Protein AF-A0A7K8Q248-F1 (afdb_monomer_lite)

Organism: Cochlearius cochlearius (NCBI:txid110676)

Foldseek 3Di:
DQVVQLVVLVVQVVDPDDGDPLSPDDDDPSSVVVVVVVVVVVVVVVVVVCVLPPPDLVDQFFPDEAAQDPQQLCLLQQLQPLGDQHPPDDDLSSVLVVQLSVQNVVCVVVVHSVSSNVSSLVSQVVSLVRQVVDPDDGDPLSVQDDDPRSNVVRNVPGPCNNNCPQKDFDFLLQDALLNLSFLLAPKGFPDPDPPVVVLSVQLNVFQSVDDSVCSRVSSNVSSVVSLQVVLVDDVVVDPDPQCLSVDDPPSSSVSCRVPPRGGGIMRTSDHGPDPPPDD

Structure (mmCIF, N/CA/C/O backbone):
data_AF-A0A7K8Q248-F1
#
_entry.id   AF-A0A7K8Q248-F1
#
loop_
_atom_site.group_PDB
_atom_site.id
_atom_site.type_symbol
_atom_site.label_atom_id
_atom_site.label_alt_id
_atom_site.label_comp_id
_atom_site.label_asym_id
_atom_site.label_entity_id
_atom_site.label_seq_id
_atom_site.pdbx_PDB_ins_code
_atom_site.Cartn_x
_atom_site.Cartn_y
_atom_site.Cartn_z
_atom_site.occupancy
_atom_site.B_iso_or_equiv
_atom_site.auth_seq_id
_atom_site.auth_comp_id
_atom_site.auth_asym_id
_atom_site.auth_atom_id
_atom_site.pdbx_PDB_model_num
ATOM 1 N N . TRP A 1 1 ? 17.899 44.622 2.422 1.00 61.12 1 TRP A N 1
ATOM 2 C CA . TRP A 1 1 ? 16.700 43.797 2.707 1.00 61.12 1 TRP A CA 1
ATOM 3 C C . TRP A 1 1 ? 15.534 44.637 3.222 1.00 61.12 1 TRP A C 1
ATOM 5 O O . TRP A 1 1 ? 14.434 44.461 2.724 1.00 61.12 1 TRP A O 1
ATOM 15 N N . LYS A 1 2 ? 15.754 45.582 4.153 1.00 62.59 2 LYS A N 1
ATOM 16 C CA . LYS A 1 2 ? 14.702 46.499 4.637 1.00 62.59 2 LYS A CA 1
ATOM 17 C C . LYS A 1 2 ? 14.065 47.328 3.509 1.00 62.59 2 LYS A C 1
ATOM 19 O O . LYS A 1 2 ? 12.847 47.362 3.429 1.00 62.59 2 LYS A O 1
ATOM 24 N N . ASP A 1 3 ? 14.871 47.860 2.590 1.00 64.00 3 ASP A N 1
ATOM 25 C CA . ASP A 1 3 ? 14.376 48.656 1.449 1.00 64.00 3 ASP A CA 1
ATOM 26 C C . ASP A 1 3 ? 13.567 47.821 0.441 1.00 64.00 3 ASP A C 1
ATOM 28 O O . ASP A 1 3 ? 12.635 48.315 -0.183 1.00 64.00 3 ASP A O 1
ATOM 32 N N . VAL A 1 4 ? 13.873 46.522 0.338 1.00 69.44 4 VAL A N 1
ATOM 33 C CA . VAL A 1 4 ? 13.135 45.566 -0.507 1.00 69.44 4 VAL A CA 1
ATOM 34 C C . VAL A 1 4 ? 11.745 45.292 0.075 1.00 69.44 4 VAL A C 1
ATOM 36 O O . VAL A 1 4 ? 10.778 45.231 -0.672 1.00 69.44 4 VAL A O 1
ATOM 39 N N . LEU A 1 5 ? 11.614 45.175 1.403 1.00 64.81 5 LEU A N 1
ATOM 40 C CA . LEU A 1 5 ? 10.312 44.994 2.067 1.00 64.81 5 LEU A CA 1
ATOM 41 C C . LEU A 1 5 ? 9.439 46.250 2.013 1.00 64.81 5 LEU A C 1
ATOM 43 O O . LEU A 1 5 ? 8.215 46.151 1.929 1.00 64.81 5 LEU A O 1
ATOM 47 N N . ASP A 1 6 ? 10.066 47.425 2.068 1.00 64.69 6 ASP A N 1
ATOM 48 C CA . ASP A 1 6 ? 9.355 48.695 1.941 1.00 64.69 6 ASP A CA 1
ATOM 49 C C . ASP A 1 6 ? 8.879 48.919 0.485 1.00 64.69 6 ASP A C 1
ATOM 51 O O . ASP A 1 6 ? 7.758 49.393 0.282 1.00 64.69 6 ASP A O 1
ATOM 55 N N . GLY A 1 7 ? 9.655 48.477 -0.518 1.00 69.19 7 GLY A N 1
ATOM 56 C CA . GLY A 1 7 ? 9.246 48.428 -1.931 1.00 69.19 7 GLY A CA 1
ATOM 57 C C . GLY A 1 7 ? 8.155 47.391 -2.233 1.00 69.19 7 GLY A C 1
ATOM 58 O O . GLY A 1 7 ? 7.191 47.705 -2.921 1.00 69.19 7 GLY A O 1
ATOM 59 N N . PHE A 1 8 ? 8.231 46.203 -1.623 1.00 75.50 8 PHE A N 1
ATOM 60 C CA . PHE A 1 8 ? 7.315 45.079 -1.861 1.00 75.50 8 PHE A CA 1
ATOM 61 C C . PHE A 1 8 ? 5.834 45.438 -1.690 1.00 75.50 8 PHE A C 1
ATOM 63 O O . PHE A 1 8 ? 5.015 45.122 -2.546 1.00 75.50 8 PHE A O 1
ATOM 70 N N . CYS A 1 9 ? 5.468 46.139 -0.612 1.00 71.50 9 CYS A N 1
ATOM 71 C CA . CYS A 1 9 ? 4.071 46.541 -0.432 1.00 71.50 9 CYS A CA 1
ATOM 72 C C . CYS A 1 9 ? 3.625 47.565 -1.483 1.00 71.50 9 CYS A C 1
ATOM 74 O O . CYS A 1 9 ? 2.466 47.555 -1.874 1.00 71.50 9 CYS A O 1
ATOM 76 N N . THR A 1 10 ? 4.530 48.435 -1.938 1.00 70.00 10 THR A N 1
ATOM 77 C CA . THR A 1 10 ? 4.245 49.437 -2.978 1.00 70.00 10 THR A CA 1
ATOM 78 C C . THR A 1 10 ? 3.931 48.758 -4.310 1.00 70.00 10 THR A C 1
ATOM 80 O O . THR A 1 10 ? 2.973 49.143 -4.978 1.00 70.00 10 THR A O 1
ATOM 83 N N . ASP A 1 11 ? 4.667 47.693 -4.630 1.00 68.12 11 ASP A N 1
ATOM 84 C CA . ASP A 1 11 ? 4.431 46.865 -5.813 1.00 68.12 11 ASP A CA 1
ATOM 85 C C . ASP A 1 11 ? 3.135 46.036 -5.678 1.00 68.12 11 ASP A C 1
ATOM 87 O O . ASP A 1 11 ? 2.343 45.966 -6.618 1.00 68.12 11 ASP A O 1
ATOM 91 N N . GLU A 1 12 ? 2.848 45.489 -4.489 1.00 67.88 12 GLU A N 1
ATOM 92 C CA . GLU A 1 12 ? 1.615 44.737 -4.183 1.00 67.88 12 GLU A CA 1
ATOM 93 C C . GLU A 1 12 ? 0.337 45.595 -4.255 1.00 67.88 12 GLU A C 1
ATOM 95 O O . GLU A 1 12 ? -0.712 45.111 -4.684 1.00 67.88 12 GLU A O 1
ATOM 100 N N . PHE A 1 13 ? 0.394 46.885 -3.893 1.00 60.72 13 PHE A N 1
ATOM 101 C CA . PHE A 1 13 ? -0.736 47.811 -4.073 1.00 60.72 13 PHE A CA 1
ATOM 102 C C . PHE A 1 13 ? -1.049 48.090 -5.556 1.00 60.72 13 PHE A C 1
ATOM 104 O O . PHE A 1 13 ? -2.149 48.549 -5.870 1.00 60.72 13 PHE A O 1
ATOM 111 N N . GLY A 1 14 ? -0.114 47.795 -6.467 1.00 60.66 14 GLY A N 1
ATOM 112 C CA . GLY A 1 14 ? -0.276 47.945 -7.915 1.00 60.66 14 GLY A CA 1
ATOM 113 C C . GLY A 1 14 ? -1.003 46.785 -8.608 1.00 60.66 14 GLY A C 1
ATOM 114 O O . GLY A 1 14 ? -1.376 46.913 -9.775 1.00 60.66 14 GLY A O 1
ATOM 115 N N . VAL A 1 15 ? -1.242 45.666 -7.916 1.00 63.34 15 VAL A N 1
ATOM 116 C CA . VAL A 1 15 ? -1.821 44.438 -8.490 1.00 63.34 15 VAL A CA 1
ATOM 117 C C . VAL A 1 15 ? -3.177 44.112 -7.847 1.00 63.34 15 VAL A C 1
ATOM 119 O O . VAL A 1 15 ? -3.374 44.269 -6.647 1.00 63.34 15 VAL A O 1
ATOM 122 N N . LYS A 1 16 ? -4.157 43.642 -8.639 1.00 52.28 16 LYS A N 1
ATOM 123 C CA . LYS A 1 16 ? -5.535 43.325 -8.180 1.00 52.28 16 LYS A CA 1
ATOM 124 C C . LYS A 1 16 ? -5.647 41.982 -7.430 1.00 52.28 16 LYS A C 1
ATOM 126 O O . LYS A 1 16 ? -6.639 41.267 -7.578 1.00 52.28 16 LYS A O 1
ATOM 131 N N . THR A 1 17 ? -4.632 41.601 -6.666 1.00 64.00 17 THR A N 1
ATOM 132 C CA . THR A 1 17 ? -4.604 40.363 -5.873 1.00 64.00 17 THR A CA 1
ATOM 133 C C . THR A 1 17 ? -4.843 40.651 -4.392 1.00 64.00 17 THR A C 1
ATOM 135 O O . THR A 1 17 ? -4.824 41.796 -3.946 1.00 64.00 17 THR A O 1
ATOM 138 N N . ARG A 1 18 ? -5.134 39.601 -3.612 1.00 60.53 18 ARG A N 1
ATOM 139 C CA . ARG A 1 18 ? -5.272 39.707 -2.153 1.00 60.53 18 ARG A CA 1
ATOM 140 C C . ARG A 1 18 ? -3.920 40.128 -1.569 1.00 60.53 18 ARG A C 1
ATOM 142 O O . ARG A 1 18 ? -2.982 39.339 -1.599 1.00 60.53 18 ARG A O 1
ATOM 149 N N . GLN A 1 19 ? -3.845 41.356 -1.065 1.00 70.44 19 GLN A N 1
ATOM 150 C CA . GLN A 1 19 ? -2.613 41.940 -0.537 1.00 70.44 19 GLN A CA 1
ATOM 151 C C . GLN A 1 19 ? -2.170 41.227 0.741 1.00 70.44 19 GLN A C 1
ATOM 153 O O . GLN A 1 19 ? -2.990 40.786 1.554 1.00 70.44 19 GLN A O 1
ATOM 158 N N . TYR A 1 20 ? -0.856 41.121 0.932 1.00 75.81 20 TYR A N 1
ATOM 159 C CA . TYR A 1 20 ? -0.294 40.515 2.132 1.00 75.81 20 TYR A CA 1
ATOM 160 C C . TYR A 1 20 ? -0.681 41.320 3.383 1.00 75.81 20 TYR A C 1
ATOM 162 O O . TYR A 1 20 ? -0.503 42.536 3.429 1.00 75.81 20 TYR A O 1
ATOM 170 N N . HIS A 1 21 ? -1.193 40.654 4.424 1.00 81.94 21 HIS A N 1
ATOM 171 C CA . HIS A 1 21 ? -1.812 41.316 5.584 1.00 81.94 21 HIS A CA 1
ATOM 172 C C . HIS A 1 21 ? -0.898 42.335 6.299 1.00 81.94 21 HIS A C 1
ATOM 174 O O . HIS A 1 21 ? -1.381 43.357 6.787 1.00 81.94 21 HIS A O 1
ATOM 180 N N . CYS A 1 22 ? 0.423 42.117 6.307 1.00 82.25 22 CYS A N 1
ATOM 181 C CA . CYS A 1 22 ? 1.386 43.067 6.873 1.00 82.25 22 CYS A CA 1
ATOM 182 C C . CYS A 1 22 ? 1.497 44.388 6.091 1.00 82.25 22 CYS A C 1
ATOM 184 O O . CYS A 1 22 ? 1.931 45.391 6.658 1.00 82.25 22 CYS A O 1
ATOM 186 N N . CYS A 1 23 ? 1.083 44.432 4.821 1.00 78.69 23 CYS A N 1
ATOM 187 C CA . CYS A 1 23 ? 1.090 45.657 4.020 1.00 78.69 23 CYS A CA 1
ATOM 188 C C . CYS A 1 23 ? -0.001 46.654 4.433 1.00 78.69 23 CYS A C 1
ATOM 190 O O . CYS A 1 23 ? 0.163 47.851 4.198 1.00 78.69 23 CYS A O 1
ATOM 192 N N . HIS A 1 24 ? -1.052 46.196 5.124 1.00 73.69 24 HIS A N 1
ATOM 193 C CA . HIS A 1 24 ? -2.100 47.059 5.678 1.00 73.69 24 HIS A CA 1
ATOM 194 C C . HIS A 1 24 ? -1.705 47.750 6.995 1.00 73.69 24 HIS A C 1
ATOM 196 O O . HIS A 1 24 ? -2.399 48.665 7.432 1.00 73.69 24 HIS A O 1
ATOM 202 N N . GLN A 1 25 ? -0.605 47.340 7.640 1.00 63.69 25 GLN A N 1
ATOM 203 C CA . GLN A 1 25 ? -0.166 47.923 8.912 1.00 63.69 25 GLN A CA 1
ATOM 204 C C . GLN A 1 25 ? 0.697 49.185 8.718 1.00 63.69 25 GLN A C 1
ATOM 206 O O . GLN A 1 25 ? 1.350 49.363 7.682 1.00 63.69 25 GLN A O 1
ATOM 211 N N . HIS A 1 26 ? 0.695 50.062 9.734 1.00 60.34 26 HIS A N 1
ATOM 212 C CA . HIS A 1 26 ? 1.346 51.378 9.728 1.00 60.34 26 HIS A CA 1
ATOM 213 C C . HIS A 1 26 ? 2.808 51.322 9.240 1.00 60.34 26 HIS A C 1
ATOM 215 O O . HIS A 1 26 ? 3.588 50.440 9.613 1.00 60.34 26 HIS A O 1
ATOM 221 N N . ALA A 1 27 ? 3.152 52.270 8.364 1.00 69.44 27 ALA A N 1
ATOM 222 C CA . ALA A 1 27 ? 4.384 52.313 7.582 1.00 69.44 27 ALA A CA 1
ATOM 223 C C . ALA A 1 27 ? 5.680 52.189 8.416 1.00 69.44 27 ALA A C 1
ATOM 225 O O . ALA A 1 27 ? 5.750 52.569 9.585 1.00 69.44 27 ALA A O 1
ATOM 226 N N . GLY A 1 28 ? 6.746 51.682 7.788 1.00 74.38 28 GLY A N 1
ATOM 227 C CA . GLY A 1 28 ? 8.091 51.651 8.365 1.00 74.38 28 GLY A CA 1
ATOM 228 C C . GLY A 1 28 ? 8.326 50.523 9.378 1.00 74.38 28 GLY A C 1
ATOM 229 O O . GLY A 1 28 ? 8.228 49.340 9.060 1.00 74.38 28 GLY A O 1
ATOM 230 N N . ALA A 1 29 ? 8.738 50.863 10.605 1.00 76.31 29 ALA A N 1
ATOM 231 C CA . ALA A 1 29 ? 9.244 49.883 11.575 1.00 76.31 29 ALA A CA 1
ATOM 232 C C . ALA A 1 29 ? 8.198 48.849 12.035 1.00 76.31 29 ALA A C 1
ATOM 234 O O . ALA A 1 29 ? 8.563 47.696 12.257 1.00 76.31 29 ALA A O 1
ATOM 235 N N . ALA A 1 30 ? 6.922 49.231 12.141 1.00 76.81 30 ALA A N 1
ATOM 236 C CA . ALA A 1 30 ? 5.842 48.327 12.542 1.00 76.81 30 ALA A CA 1
ATOM 237 C C . ALA A 1 30 ? 5.547 47.274 11.460 1.00 76.81 30 ALA A C 1
ATOM 239 O O . ALA A 1 30 ? 5.542 46.080 11.751 1.00 76.81 30 ALA A O 1
ATOM 240 N N . ARG A 1 31 ? 5.442 47.699 10.193 1.00 79.94 31 ARG A N 1
ATOM 241 C CA . ARG A 1 31 ? 5.346 46.804 9.029 1.00 79.94 31 ARG A CA 1
ATOM 242 C C . ARG A 1 31 ? 6.475 45.772 9.000 1.00 79.94 31 ARG A C 1
ATOM 244 O O . ARG A 1 31 ? 6.225 44.582 8.834 1.00 79.94 31 ARG A O 1
ATOM 251 N N . ARG A 1 32 ? 7.718 46.210 9.228 1.00 81.56 32 ARG A N 1
ATOM 252 C CA . ARG A 1 32 ? 8.886 45.312 9.263 1.00 81.56 32 ARG A CA 1
ATOM 253 C C . ARG A 1 32 ? 8.799 44.275 10.387 1.00 81.56 32 ARG A C 1
ATOM 255 O O . ARG A 1 32 ? 9.171 43.130 10.161 1.00 81.56 32 ARG A O 1
ATOM 262 N N . ARG A 1 33 ? 8.268 44.637 11.563 1.00 83.00 33 ARG A N 1
ATOM 263 C CA . ARG A 1 33 ? 8.034 43.681 12.663 1.00 83.00 33 ARG A CA 1
ATOM 264 C C . ARG A 1 33 ? 6.973 42.642 12.306 1.00 83.00 33 ARG A C 1
ATOM 266 O O . ARG A 1 33 ? 7.196 41.472 12.581 1.00 83.00 33 ARG A O 1
ATOM 273 N N . CYS A 1 34 ? 5.889 43.041 11.637 1.00 83.06 34 CYS A N 1
ATOM 274 C CA . CYS A 1 34 ? 4.873 42.100 11.156 1.00 83.06 34 CYS A CA 1
ATOM 275 C C . CYS A 1 34 ? 5.470 41.070 10.187 1.00 83.06 34 CYS A C 1
ATOM 277 O O . CYS A 1 34 ? 5.227 39.880 10.342 1.00 83.06 34 CYS A O 1
ATOM 279 N N . PHE A 1 35 ? 6.313 41.499 9.238 1.00 81.19 35 PHE A N 1
ATOM 280 C CA . PHE A 1 35 ? 6.985 40.569 8.321 1.00 81.19 35 PHE A CA 1
ATOM 281 C C . PHE A 1 35 ? 7.896 39.574 9.043 1.00 81.19 35 PHE A C 1
ATOM 283 O O . PHE A 1 35 ? 7.890 38.396 8.700 1.00 81.19 35 PHE A O 1
ATOM 290 N N . VAL A 1 36 ? 8.652 40.029 10.048 1.00 82.44 36 VAL A N 1
ATOM 291 C CA . VAL A 1 36 ? 9.517 39.150 10.851 1.00 82.44 36 VAL A CA 1
ATOM 292 C C . VAL A 1 36 ? 8.680 38.155 11.654 1.00 82.44 36 VAL A C 1
ATOM 294 O O . VAL A 1 36 ? 8.923 36.960 11.563 1.00 82.44 36 VAL A O 1
ATOM 297 N N . GLN A 1 37 ? 7.633 38.614 12.340 1.00 83.31 37 GLN A N 1
ATOM 298 C CA . GLN A 1 37 ? 6.747 37.745 13.121 1.00 83.31 37 GLN A CA 1
ATOM 299 C C . GLN A 1 37 ? 5.980 36.748 12.247 1.00 83.31 37 GLN A C 1
ATOM 301 O O . GLN A 1 37 ? 5.827 35.590 12.621 1.00 83.31 37 GLN A O 1
ATOM 306 N N . ALA A 1 38 ? 5.523 37.160 11.063 1.00 79.12 38 ALA A N 1
ATOM 307 C CA . ALA A 1 38 ? 4.871 36.268 10.111 1.00 79.12 38 ALA A CA 1
ATOM 308 C C . ALA A 1 38 ? 5.854 35.235 9.536 1.00 79.12 38 ALA A C 1
ATOM 310 O O . ALA A 1 38 ? 5.475 34.081 9.330 1.00 79.12 38 ALA A O 1
ATOM 311 N N . ALA A 1 39 ? 7.114 35.620 9.309 1.00 77.56 39 ALA A N 1
ATOM 312 C CA . ALA A 1 39 ? 8.169 34.705 8.885 1.00 77.56 39 ALA A CA 1
ATOM 313 C C . ALA A 1 39 ? 8.539 33.708 9.994 1.00 77.56 39 ALA A C 1
ATOM 315 O O . ALA A 1 39 ? 8.660 32.523 9.710 1.00 77.56 39 ALA A O 1
ATOM 316 N N . GLU A 1 40 ? 8.639 34.151 11.247 1.00 79.12 40 GLU A N 1
ATOM 317 C CA . GLU A 1 40 ? 8.889 33.300 12.420 1.00 79.12 40 GLU A CA 1
ATOM 318 C C . GLU A 1 40 ? 7.709 32.358 12.711 1.00 79.12 40 GLU A C 1
ATOM 320 O O . GLU A 1 40 ? 7.909 31.175 12.978 1.00 79.12 40 GLU A O 1
ATOM 325 N N . ALA A 1 41 ? 6.466 32.829 12.581 1.00 72.06 41 ALA A N 1
ATOM 326 C CA . ALA A 1 41 ? 5.271 31.991 12.693 1.00 72.06 41 ALA A CA 1
ATOM 327 C C . ALA A 1 41 ? 5.181 30.967 11.548 1.00 72.06 41 ALA A C 1
ATOM 329 O O . ALA A 1 41 ? 4.796 29.821 11.757 1.00 72.06 41 ALA A O 1
ATOM 330 N N . SER A 1 42 ? 5.584 31.354 10.335 1.00 70.00 42 SER A N 1
ATOM 331 C CA . SER A 1 42 ? 5.665 30.430 9.198 1.00 70.00 42 SER A CA 1
ATOM 332 C C . SER A 1 42 ? 6.813 29.435 9.360 1.00 70.00 42 SER A C 1
ATOM 334 O O . SER A 1 42 ? 6.662 28.284 8.971 1.00 70.00 42 SER A O 1
ATOM 336 N N . ALA A 1 43 ? 7.938 29.848 9.951 1.00 67.12 43 ALA A N 1
ATOM 337 C CA . ALA A 1 43 ? 9.076 28.983 10.243 1.00 67.12 43 ALA A CA 1
ATOM 338 C C . ALA A 1 43 ? 8.738 27.975 11.344 1.00 67.12 43 ALA A C 1
ATOM 340 O O . ALA A 1 43 ? 8.982 26.795 11.151 1.00 67.12 43 ALA A O 1
ATOM 341 N N . THR A 1 44 ? 8.088 28.395 12.430 1.00 65.81 44 THR A N 1
ATOM 342 C CA . THR A 1 44 ? 7.619 27.487 13.492 1.00 65.81 44 THR A CA 1
ATOM 343 C C . THR A 1 44 ? 6.500 26.566 13.008 1.00 65.81 44 THR A C 1
ATOM 345 O O . THR A 1 44 ? 6.496 25.392 13.356 1.00 65.81 44 THR A O 1
ATOM 348 N N . ALA A 1 45 ? 5.597 27.033 12.137 1.00 54.66 45 ALA A N 1
ATOM 349 C CA . ALA A 1 45 ? 4.624 26.169 11.468 1.00 54.66 45 ALA A CA 1
ATOM 350 C C . ALA A 1 45 ? 5.290 25.187 10.489 1.00 54.66 45 ALA A C 1
ATOM 352 O O . ALA A 1 45 ? 4.872 24.037 10.410 1.00 54.66 45 ALA A O 1
ATOM 353 N N . ALA A 1 46 ? 6.331 25.608 9.764 1.00 51.88 46 ALA A N 1
ATOM 354 C CA . ALA A 1 46 ? 7.110 24.745 8.880 1.00 51.88 46 ALA A CA 1
ATOM 355 C C . ALA A 1 46 ? 7.973 23.744 9.660 1.00 51.88 46 ALA A C 1
ATOM 357 O O . ALA A 1 46 ? 8.140 22.622 9.204 1.00 51.88 46 ALA A O 1
ATOM 358 N N . GLU A 1 47 ? 8.480 24.118 10.832 1.00 51.31 47 GLU A N 1
ATOM 359 C CA . GLU A 1 47 ? 9.267 23.272 11.730 1.00 51.31 47 GLU A CA 1
ATOM 360 C C . GLU A 1 47 ? 8.367 22.280 12.478 1.00 51.31 47 GLU A C 1
ATOM 362 O O . GLU A 1 47 ? 8.673 21.095 12.515 1.00 51.31 47 GLU A O 1
ATOM 367 N N . ALA A 1 48 ? 7.187 22.703 12.944 1.00 48.34 48 ALA A N 1
ATOM 368 C CA . ALA A 1 48 ? 6.152 21.811 13.468 1.00 48.34 48 ALA A CA 1
ATOM 369 C C . ALA A 1 48 ? 5.616 20.864 12.381 1.00 48.34 48 ALA A C 1
ATOM 371 O O . ALA A 1 48 ? 5.478 19.666 12.621 1.00 48.34 48 ALA A O 1
ATOM 372 N N . ALA A 1 49 ? 5.389 21.364 11.160 1.00 45.25 49 ALA A N 1
ATOM 373 C CA . ALA A 1 49 ? 5.059 20.522 10.016 1.00 45.25 49 ALA A CA 1
ATOM 374 C C . ALA A 1 49 ? 6.208 19.559 9.695 1.00 45.25 49 ALA A C 1
ATOM 376 O O . ALA A 1 49 ? 5.945 18.385 9.488 1.00 45.25 49 ALA A O 1
ATOM 377 N N . ALA A 1 50 ? 7.470 19.998 9.737 1.00 39.88 50 ALA A N 1
ATOM 378 C CA . ALA A 1 50 ? 8.638 19.153 9.496 1.00 39.88 50 ALA A CA 1
ATOM 379 C C . ALA A 1 50 ? 8.832 18.083 10.582 1.00 39.88 50 ALA A C 1
ATOM 381 O O . ALA A 1 50 ? 9.180 16.955 10.250 1.00 39.88 50 ALA A O 1
ATOM 382 N N . ILE A 1 51 ? 8.547 18.374 11.854 1.00 45.38 51 ILE A N 1
ATOM 383 C CA . ILE A 1 51 ? 8.546 17.376 12.937 1.00 45.38 51 ILE A CA 1
ATOM 384 C C . ILE A 1 51 ? 7.423 16.348 12.716 1.00 45.38 51 ILE A C 1
ATOM 386 O O . ILE A 1 51 ? 7.635 15.156 12.926 1.00 45.38 51 ILE A O 1
ATOM 390 N N . VAL A 1 52 ? 6.265 16.773 12.200 1.00 44.56 52 VAL A N 1
ATOM 391 C CA . VAL A 1 52 ? 5.152 15.880 11.825 1.00 44.56 52 VAL A CA 1
ATOM 392 C C . VAL A 1 52 ? 5.422 15.113 10.513 1.00 44.56 52 VAL A C 1
ATOM 394 O O . VAL A 1 52 ? 4.921 14.003 10.340 1.00 44.56 52 VAL A O 1
ATOM 397 N N . THR A 1 53 ? 6.244 15.645 9.599 1.00 38.78 53 THR A N 1
ATOM 398 C CA . THR A 1 53 ? 6.523 15.061 8.270 1.00 38.78 53 THR A CA 1
ATOM 399 C C . THR A 1 53 ? 7.980 14.673 8.022 1.00 38.78 53 THR A C 1
ATOM 401 O O . THR A 1 53 ? 8.381 14.538 6.865 1.00 38.78 53 THR A O 1
ATOM 404 N N . THR A 1 54 ? 8.790 14.420 9.052 1.00 35.50 54 THR A N 1
ATOM 405 C CA . THR A 1 54 ? 10.087 13.735 8.879 1.00 35.50 54 THR A CA 1
ATOM 406 C C . THR A 1 54 ? 9.841 12.246 8.625 1.00 35.50 54 THR A C 1
ATOM 408 O O . THR A 1 54 ? 10.246 11.356 9.367 1.00 35.50 54 THR A O 1
ATOM 411 N N . TRP A 1 55 ? 9.139 11.954 7.533 1.00 43.56 55 TRP A N 1
ATOM 412 C CA . TRP A 1 55 ? 9.185 10.656 6.892 1.00 43.56 55 TRP A CA 1
ATOM 413 C C . TRP A 1 55 ? 10.403 10.685 5.990 1.00 43.56 55 TRP A C 1
ATOM 415 O O . TRP A 1 55 ? 10.357 11.239 4.893 1.00 43.56 55 TRP A O 1
ATOM 425 N N . ASP A 1 56 ? 11.495 10.099 6.463 1.00 42.72 56 ASP A N 1
ATOM 426 C CA . ASP A 1 56 ? 12.627 9.781 5.606 1.00 42.72 56 ASP A CA 1
ATOM 427 C C . ASP A 1 56 ? 12.545 8.305 5.186 1.00 42.72 56 ASP A C 1
ATOM 429 O O . ASP A 1 56 ? 13.097 7.427 5.856 1.00 42.72 56 ASP A O 1
ATOM 433 N N . PRO A 1 57 ? 11.831 7.965 4.092 1.00 51.56 57 PRO A N 1
ATOM 434 C CA . PRO A 1 57 ? 11.949 6.663 3.458 1.00 51.56 57 PRO A CA 1
ATOM 435 C C . PRO A 1 57 ? 13.301 6.586 2.721 1.00 51.56 57 PRO A C 1
ATOM 437 O O . PRO A 1 57 ? 13.358 6.492 1.493 1.00 51.56 57 PRO A O 1
ATOM 440 N N . ALA A 1 58 ? 14.407 6.604 3.470 1.00 46.62 58 ALA A N 1
ATOM 441 C CA . ALA A 1 58 ? 15.792 6.591 2.984 1.00 46.62 58 ALA A CA 1
ATOM 442 C C . ALA A 1 58 ? 16.254 5.233 2.406 1.00 46.62 58 ALA A C 1
ATOM 444 O O . ALA A 1 58 ? 17.450 4.958 2.304 1.00 46.62 58 ALA A O 1
ATOM 445 N N . GLY A 1 59 ? 15.330 4.348 2.025 1.00 61.84 59 GLY A N 1
ATOM 446 C CA . GLY A 1 59 ? 15.654 3.047 1.442 1.00 61.84 59 GLY A CA 1
ATOM 447 C C . GLY A 1 59 ? 15.696 3.093 -0.084 1.00 61.84 59 GLY A C 1
ATOM 448 O O . GLY A 1 59 ? 14.749 3.556 -0.720 1.00 61.84 59 GLY A O 1
ATOM 449 N N . GLU A 1 60 ? 16.753 2.549 -0.699 1.00 65.12 60 GLU A N 1
ATOM 450 C CA . GLU A 1 60 ? 16.685 2.174 -2.119 1.00 65.12 60 GLU A CA 1
ATOM 451 C C . GLU A 1 60 ? 15.531 1.172 -2.297 1.00 65.12 60 GLU A C 1
ATOM 453 O O . GLU A 1 60 ? 15.414 0.244 -1.488 1.00 65.12 60 GLU A O 1
ATOM 458 N N . PRO A 1 61 ? 14.645 1.350 -3.296 1.00 72.81 61 PRO A N 1
ATOM 459 C CA . PRO A 1 61 ? 13.553 0.412 -3.499 1.00 72.81 61 PRO A CA 1
ATOM 460 C C . PRO A 1 61 ? 14.115 -0.993 -3.759 1.00 72.81 61 PRO A C 1
ATOM 462 O O . PRO A 1 61 ? 15.132 -1.120 -4.452 1.00 72.81 61 PRO A O 1
ATOM 465 N N . PRO A 1 62 ? 13.469 -2.048 -3.229 1.00 83.31 62 PRO A N 1
ATOM 466 C CA . PRO A 1 62 ? 13.899 -3.416 -3.457 1.00 83.31 62 PRO A CA 1
ATOM 467 C C . PRO A 1 62 ? 13.958 -3.678 -4.958 1.00 83.31 62 PRO A C 1
ATOM 469 O O . PRO A 1 62 ? 13.028 -3.366 -5.704 1.00 83.31 62 PRO A O 1
ATOM 472 N N . PHE A 1 63 ? 15.077 -4.238 -5.400 1.00 88.25 63 PHE A N 1
ATOM 473 C CA . PHE A 1 63 ? 15.328 -4.478 -6.808 1.00 88.25 63 PHE A CA 1
ATOM 474 C C . PHE A 1 63 ? 15.844 -5.904 -7.013 1.00 88.25 63 PHE A C 1
ATOM 476 O O . PHE A 1 63 ? 16.732 -6.327 -6.272 1.00 88.25 63 PHE A O 1
ATOM 483 N N . PRO A 1 64 ? 15.368 -6.616 -8.049 1.00 93.31 64 PRO A N 1
ATOM 484 C CA . PRO A 1 64 ? 14.341 -6.210 -9.014 1.00 93.31 64 PRO A CA 1
ATOM 485 C C . PRO A 1 64 ? 12.894 -6.312 -8.494 1.00 93.31 64 PRO A C 1
ATOM 487 O O . PRO A 1 64 ? 12.631 -7.039 -7.540 1.00 93.31 64 PRO A O 1
ATOM 490 N N . PRO A 1 65 ? 11.938 -5.602 -9.120 1.00 93.81 65 PRO A N 1
ATOM 491 C CA . PRO A 1 65 ? 10.522 -5.726 -8.781 1.00 93.81 65 PRO A CA 1
ATOM 492 C C . PRO A 1 65 ? 9.963 -7.094 -9.202 1.00 93.81 65 PRO A C 1
ATOM 494 O O . PRO A 1 65 ? 10.287 -7.593 -10.285 1.00 93.81 65 PRO A O 1
ATOM 497 N N . GLY A 1 66 ? 9.076 -7.657 -8.377 1.00 95.19 66 GLY A N 1
ATOM 498 C CA . GLY A 1 66 ? 8.376 -8.912 -8.662 1.00 95.19 66 GLY A CA 1
ATOM 499 C C . GLY A 1 66 ? 7.503 -8.855 -9.918 1.00 95.19 66 GLY A C 1
ATOM 500 O O . GLY A 1 66 ? 7.024 -7.793 -10.310 1.00 95.19 66 GLY A O 1
ATOM 501 N N . GLU A 1 67 ? 7.291 -10.007 -10.554 1.00 97.25 67 GLU A N 1
ATOM 502 C CA . GLU A 1 67 ? 6.367 -10.136 -11.685 1.00 97.25 67 GLU A CA 1
ATOM 503 C C . GLU A 1 67 ? 4.911 -10.010 -11.201 1.00 97.25 67 GLU A C 1
ATOM 505 O O . GLU A 1 67 ? 4.537 -10.684 -10.237 1.00 97.25 67 GLU A O 1
ATOM 510 N N . PRO A 1 68 ? 4.067 -9.181 -11.842 1.00 97.38 68 PRO A N 1
ATOM 511 C CA . PRO A 1 68 ? 2.642 -9.136 -11.536 1.00 97.38 68 PRO A CA 1
ATOM 512 C C . PRO A 1 68 ? 1.960 -10.481 -11.791 1.00 97.38 68 PRO A C 1
ATOM 514 O O . PRO A 1 68 ? 2.072 -11.050 -12.876 1.00 97.38 68 PRO A O 1
ATOM 517 N N . THR A 1 69 ? 1.217 -10.954 -10.798 1.00 96.88 69 THR A N 1
ATOM 518 C CA . THR A 1 69 ? 0.414 -12.182 -10.813 1.00 96.88 69 THR A CA 1
ATOM 519 C C . THR A 1 69 ? -0.915 -11.924 -10.108 1.00 96.88 69 THR A C 1
ATOM 521 O O . THR A 1 69 ? -1.034 -10.971 -9.337 1.00 96.88 69 THR A O 1
ATOM 524 N N . ASP A 1 70 ? -1.919 -12.781 -10.305 1.00 95.31 70 ASP A N 1
ATOM 525 C CA . ASP A 1 70 ? -3.188 -12.663 -9.569 1.00 95.31 70 ASP A CA 1
ATOM 526 C C . ASP A 1 70 ? -2.982 -12.676 -8.045 1.00 95.31 70 ASP A C 1
ATOM 528 O O . ASP A 1 70 ? -3.643 -11.938 -7.316 1.00 95.31 70 ASP A O 1
ATOM 532 N N . ALA A 1 71 ? -2.003 -13.453 -7.568 1.00 94.75 71 ALA A N 1
ATOM 533 C CA . ALA A 1 71 ? -1.699 -13.595 -6.148 1.00 94.75 71 ALA A CA 1
ATOM 534 C C . ALA A 1 71 ? -1.149 -12.310 -5.503 1.00 94.75 71 ALA A C 1
ATOM 536 O O . ALA A 1 71 ? -1.419 -12.055 -4.332 1.00 94.75 71 ALA A O 1
ATOM 537 N N . ASN A 1 72 ? -0.394 -11.490 -6.243 1.00 95.00 72 ASN A N 1
ATOM 538 C CA . ASN A 1 72 ? 0.224 -10.271 -5.706 1.00 95.00 72 ASN A CA 1
ATOM 539 C C . ASN A 1 72 ? -0.444 -8.975 -6.188 1.00 95.00 72 ASN A C 1
ATOM 541 O O . ASN A 1 72 ? -0.114 -7.902 -5.681 1.00 95.00 72 ASN A O 1
ATOM 545 N N . MET A 1 73 ? -1.423 -9.048 -7.098 1.00 94.50 73 MET A N 1
ATOM 546 C CA . MET A 1 73 ? -2.116 -7.874 -7.640 1.00 94.50 73 MET A CA 1
ATOM 547 C C . MET A 1 73 ? -2.796 -7.038 -6.544 1.00 94.50 73 MET A C 1
ATOM 549 O O . MET A 1 73 ? -2.768 -5.805 -6.588 1.00 94.50 73 MET A O 1
ATOM 553 N N . GLY A 1 74 ? -3.349 -7.699 -5.521 1.00 92.44 74 GLY A N 1
ATOM 554 C CA . GLY A 1 74 ? -3.928 -7.033 -4.351 1.00 92.44 74 GLY A CA 1
ATOM 555 C C . GLY A 1 74 ? -2.911 -6.158 -3.617 1.00 92.44 74 GLY A C 1
ATOM 556 O O . GLY A 1 74 ? -3.194 -4.994 -3.338 1.00 92.44 74 GLY A O 1
ATOM 557 N N . ASN A 1 75 ? -1.700 -6.673 -3.399 1.00 93.12 75 ASN A N 1
ATOM 558 C CA . ASN A 1 75 ? -0.617 -5.925 -2.767 1.00 93.12 75 ASN A CA 1
ATOM 559 C C . ASN A 1 75 ? -0.096 -4.828 -3.695 1.00 93.12 75 ASN A C 1
ATOM 561 O O . ASN A 1 75 ? 0.021 -3.682 -3.257 1.00 93.12 75 ASN A O 1
ATOM 565 N N . ILE A 1 76 ? 0.133 -5.138 -4.983 1.00 93.56 76 ILE A N 1
ATOM 566 C CA . ILE A 1 76 ? 0.555 -4.178 -6.018 1.00 93.56 76 ILE A CA 1
ATOM 567 C C . ILE A 1 76 ? -0.318 -2.929 -5.968 1.00 93.56 76 ILE A C 1
ATOM 569 O O . ILE A 1 76 ? 0.230 -1.830 -5.900 1.00 93.56 76 ILE A O 1
ATOM 573 N N . CYS A 1 77 ? -1.642 -3.096 -5.931 1.00 92.50 77 CYS A N 1
ATOM 574 C CA . CYS A 1 77 ? -2.604 -2.000 -5.930 1.00 92.50 77 CYS A CA 1
ATOM 575 C C . CYS A 1 77 ? -2.857 -1.382 -4.548 1.00 92.50 77 CYS A C 1
ATOM 577 O O . CYS A 1 77 ? -2.927 -0.157 -4.442 1.00 92.50 77 CYS A O 1
ATOM 579 N N . GLY A 1 78 ? -2.995 -2.202 -3.505 1.00 90.00 78 GLY A N 1
ATOM 580 C CA . GLY A 1 78 ? -3.374 -1.766 -2.158 1.00 90.00 78 GLY A CA 1
ATOM 581 C C . GLY A 1 78 ? -2.279 -0.995 -1.423 1.00 90.00 78 GLY A C 1
ATOM 582 O O . GLY A 1 78 ? -2.585 -0.091 -0.651 1.00 90.00 78 GLY A O 1
ATOM 583 N N . LEU A 1 79 ? -1.009 -1.295 -1.713 1.00 89.38 79 LEU A N 1
ATOM 584 C CA . LEU A 1 79 ? 0.155 -0.667 -1.070 1.00 89.38 79 LEU A CA 1
ATOM 585 C C . LEU A 1 79 ? 0.800 0.427 -1.935 1.00 89.38 79 LEU A C 1
ATOM 587 O O . LEU A 1 79 ? 1.911 0.882 -1.660 1.00 89.38 79 LEU A O 1
ATOM 591 N N . ARG A 1 80 ? 0.123 0.868 -3.004 1.00 86.50 80 ARG A N 1
ATOM 592 C CA . ARG A 1 80 ? 0.612 1.986 -3.824 1.00 86.50 80 ARG A CA 1
ATOM 593 C C . ARG A 1 80 ? 0.771 3.244 -2.979 1.00 86.50 80 ARG A C 1
ATOM 595 O O . ARG A 1 80 ? -0.096 3.572 -2.172 1.00 86.50 80 ARG A O 1
ATOM 602 N N . GLY A 1 81 ? 1.862 3.968 -3.213 1.00 81.00 81 GLY A N 1
ATOM 603 C CA . GLY A 1 81 ? 2.206 5.177 -2.462 1.00 81.00 81 GLY A CA 1
ATOM 604 C C . GLY A 1 81 ? 2.839 4.922 -1.091 1.00 81.00 81 GLY A C 1
ATOM 605 O O . GLY A 1 81 ? 3.356 5.865 -0.509 1.00 81.00 81 GLY A O 1
ATOM 606 N N . LEU A 1 82 ? 2.848 3.674 -0.603 1.00 83.25 82 LEU A N 1
ATOM 607 C CA . LEU A 1 82 ? 3.622 3.283 0.583 1.00 83.25 82 LEU A CA 1
ATOM 608 C C . LEU A 1 82 ? 5.042 2.841 0.226 1.00 83.25 82 LEU A C 1
ATOM 610 O O . LEU A 1 82 ? 5.951 2.921 1.046 1.00 83.25 82 LEU A O 1
ATOM 614 N N . ARG A 1 83 ? 5.247 2.380 -1.010 1.00 79.56 83 ARG A N 1
ATOM 615 C CA . ARG A 1 83 ? 6.564 1.952 -1.483 1.00 79.56 83 ARG A CA 1
ATOM 616 C C . ARG A 1 83 ? 7.467 3.161 -1.616 1.00 79.56 83 ARG A C 1
ATOM 618 O O . ARG A 1 83 ? 7.095 4.132 -2.275 1.00 79.56 83 ARG A O 1
ATOM 625 N N . ALA A 1 84 ? 8.654 3.065 -1.024 1.00 65.75 84 ALA A N 1
ATOM 626 C CA . ALA A 1 84 ? 9.655 4.120 -1.048 1.00 65.75 84 ALA A CA 1
ATOM 627 C C . ALA A 1 84 ? 9.883 4.636 -2.481 1.00 65.75 84 ALA A C 1
ATOM 629 O O . ALA A 1 84 ? 10.450 3.954 -3.339 1.00 65.75 84 ALA A O 1
ATOM 630 N N . GLY A 1 85 ? 9.432 5.862 -2.734 1.00 58.41 85 GLY A N 1
ATOM 631 C CA . GLY A 1 85 ? 9.863 6.671 -3.859 1.00 58.41 85 GLY A CA 1
ATOM 632 C C . GLY A 1 85 ? 10.942 7.597 -3.336 1.00 58.41 85 GLY A C 1
ATOM 633 O O . GLY A 1 85 ? 10.620 8.594 -2.705 1.00 58.41 85 GLY A O 1
ATOM 634 N N . SER A 1 86 ? 12.214 7.245 -3.530 1.00 50.97 86 SER A N 1
ATOM 635 C CA . SER A 1 86 ? 13.310 8.107 -3.082 1.00 50.97 86 SER A CA 1
ATOM 636 C C . SER A 1 86 ? 13.159 9.505 -3.689 1.00 50.97 86 SER A C 1
ATOM 638 O O . SER A 1 86 ? 13.131 9.650 -4.913 1.00 50.97 86 SER A O 1
ATOM 640 N N . SER A 1 87 ? 13.089 10.516 -2.824 1.00 53.41 87 SER A N 1
ATOM 641 C CA . SER A 1 87 ? 13.082 11.931 -3.209 1.00 53.41 87 SER A CA 1
ATOM 642 C C . SER A 1 87 ? 14.496 12.495 -3.418 1.00 53.41 87 SER A C 1
ATOM 644 O O . SER A 1 87 ? 14.630 13.611 -3.908 1.00 53.41 87 SER A O 1
ATOM 646 N N . SER A 1 88 ? 15.559 11.740 -3.095 1.00 51.16 88 SER A N 1
ATOM 647 C CA . SER A 1 88 ? 16.952 12.226 -3.132 1.00 51.16 88 SER A CA 1
ATOM 648 C C . SER A 1 88 ? 17.891 11.461 -4.075 1.00 51.16 88 SER A C 1
ATOM 650 O O . SER A 1 88 ? 18.939 11.989 -4.447 1.00 51.16 88 SER A O 1
ATOM 652 N N . ARG A 1 89 ? 17.552 10.236 -4.509 1.00 61.09 89 ARG A N 1
ATOM 653 C CA . ARG A 1 89 ? 18.436 9.410 -5.354 1.00 61.09 89 ARG A CA 1
ATOM 654 C C . ARG A 1 89 ? 17.953 9.365 -6.800 1.00 61.09 89 ARG A C 1
ATOM 656 O O . ARG A 1 89 ? 16.844 8.928 -7.093 1.00 61.09 89 ARG A O 1
ATOM 663 N N . SER A 1 90 ? 18.827 9.749 -7.728 1.00 69.69 90 SER A N 1
ATOM 664 C CA . SER A 1 90 ? 18.603 9.596 -9.168 1.00 69.69 90 SER A CA 1
ATOM 665 C C . SER A 1 90 ? 19.295 8.327 -9.684 1.00 69.69 90 SER A C 1
ATOM 667 O O . SER A 1 90 ? 20.423 8.014 -9.314 1.00 69.69 90 SER A O 1
ATOM 669 N N . GLY A 1 91 ? 18.614 7.542 -10.525 1.00 81.25 91 GLY A N 1
ATOM 670 C CA . GLY A 1 91 ? 19.202 6.334 -11.110 1.00 81.25 91 GLY A CA 1
ATOM 671 C C . GLY A 1 91 ? 18.201 5.484 -11.899 1.00 81.25 91 GLY A C 1
ATOM 672 O O . GLY A 1 91 ? 16.991 5.650 -11.718 1.00 81.25 91 GLY A O 1
ATOM 673 N N . PRO A 1 92 ? 18.667 4.564 -12.769 1.00 85.88 92 PRO A N 1
ATOM 674 C CA . PRO A 1 92 ? 17.790 3.703 -13.571 1.00 85.88 92 PRO A CA 1
ATOM 675 C C . PRO A 1 92 ? 16.783 2.900 -12.734 1.00 85.88 92 PRO A C 1
ATOM 677 O O . PRO A 1 92 ? 15.627 2.764 -13.132 1.00 85.88 92 PRO A O 1
ATOM 680 N N . ARG A 1 93 ? 17.190 2.428 -11.546 1.00 86.75 93 ARG A N 1
ATOM 681 C CA . ARG A 1 93 ? 16.333 1.673 -10.613 1.00 86.75 93 ARG A CA 1
ATOM 682 C C . ARG A 1 93 ? 15.203 2.521 -10.030 1.00 86.75 93 ARG A C 1
ATOM 684 O O . ARG A 1 93 ? 14.047 2.116 -10.084 1.00 86.75 93 ARG A O 1
ATOM 691 N N . VAL A 1 94 ? 15.520 3.723 -9.545 1.00 84.50 94 VAL A N 1
ATOM 692 C CA . VAL A 1 94 ? 14.519 4.655 -8.996 1.00 84.50 94 VAL A CA 1
ATOM 693 C C . VAL A 1 94 ? 13.529 5.073 -10.084 1.00 84.50 94 VAL A C 1
ATOM 695 O O . VAL A 1 94 ? 12.319 5.018 -9.876 1.00 84.50 94 VAL A O 1
ATOM 698 N N . ARG A 1 95 ? 14.027 5.392 -11.287 1.00 87.94 95 ARG A N 1
ATOM 699 C CA . ARG A 1 95 ? 13.172 5.720 -12.437 1.00 87.94 95 ARG A CA 1
ATOM 700 C C . ARG A 1 95 ? 12.284 4.553 -12.859 1.00 87.94 95 ARG A C 1
ATOM 702 O O . ARG A 1 95 ? 11.139 4.774 -13.245 1.00 87.94 95 ARG A O 1
ATOM 709 N N . LEU A 1 96 ? 12.789 3.315 -12.818 1.00 91.25 96 LEU A N 1
ATOM 710 C CA . LEU A 1 96 ? 11.965 2.129 -13.054 1.00 91.25 96 LEU A CA 1
ATOM 711 C C . LEU A 1 96 ? 10.826 2.058 -12.035 1.00 91.25 96 LEU A C 1
ATOM 713 O O . LEU A 1 96 ? 9.676 1.960 -12.449 1.00 91.25 96 LEU A O 1
ATOM 717 N N . GLN A 1 97 ? 11.137 2.163 -10.742 1.00 89.31 97 GLN A N 1
ATOM 718 C CA . GLN A 1 97 ? 10.137 2.082 -9.679 1.00 89.31 97 GLN A CA 1
ATOM 719 C C . GLN A 1 97 ? 9.054 3.156 -9.836 1.00 89.31 97 GLN A C 1
ATOM 721 O O . GLN A 1 97 ? 7.869 2.837 -9.828 1.00 89.31 97 GLN A O 1
ATOM 726 N N . GLN A 1 98 ? 9.442 4.414 -10.064 1.00 88.25 98 GLN A N 1
ATOM 727 C CA . GLN A 1 98 ? 8.500 5.523 -10.267 1.00 88.25 98 GLN A CA 1
ATOM 728 C C . GLN A 1 98 ? 7.577 5.293 -11.474 1.00 88.25 98 GLN A C 1
ATOM 730 O O . GLN A 1 98 ? 6.369 5.519 -11.387 1.00 88.25 98 GLN A O 1
ATOM 735 N N . ARG A 1 99 ? 8.122 4.801 -12.596 1.00 91.75 99 ARG A N 1
ATOM 736 C CA . ARG A 1 99 ? 7.320 4.459 -13.783 1.00 91.75 99 ARG A CA 1
ATOM 737 C C . ARG A 1 99 ? 6.337 3.330 -13.497 1.00 91.75 99 ARG A C 1
ATOM 739 O O . ARG A 1 99 ? 5.178 3.443 -13.885 1.00 91.75 99 ARG A O 1
ATOM 746 N N . LEU A 1 100 ? 6.774 2.282 -12.798 1.00 93.94 100 LEU A N 1
ATOM 747 C CA . LEU A 1 100 ? 5.894 1.179 -12.417 1.00 93.94 100 LEU A CA 1
ATOM 748 C C . LEU A 1 100 ? 4.774 1.652 -11.490 1.00 93.94 100 LEU A C 1
ATOM 750 O O . LEU A 1 100 ? 3.621 1.339 -11.751 1.00 93.94 100 LEU A O 1
ATOM 754 N N . GLU A 1 101 ? 5.062 2.471 -10.477 1.00 91.75 101 GLU A N 1
ATOM 755 C CA . GLU A 1 101 ? 4.029 3.017 -9.581 1.00 91.75 101 GLU A CA 1
ATOM 756 C C . GLU A 1 101 ? 2.981 3.864 -10.319 1.00 91.75 101 GLU A C 1
ATOM 758 O O . GLU A 1 101 ? 1.777 3.801 -10.022 1.00 91.75 101 GLU A O 1
ATOM 763 N N . HIS A 1 102 ? 3.426 4.636 -11.311 1.00 91.88 102 HIS A N 1
ATOM 764 C CA . HIS A 1 102 ? 2.555 5.406 -12.192 1.00 91.88 102 HIS A CA 1
ATOM 765 C C . HIS A 1 102 ? 1.704 4.499 -13.101 1.00 91.88 102 HIS A C 1
ATOM 767 O O . HIS A 1 102 ? 0.487 4.681 -13.202 1.00 91.88 102 HIS A O 1
ATOM 773 N N . ASP A 1 103 ? 2.313 3.497 -13.736 1.00 94.75 103 ASP A N 1
ATOM 774 C CA . ASP A 1 103 ? 1.641 2.592 -14.673 1.00 94.75 103 ASP A CA 1
ATOM 775 C C . ASP A 1 103 ? 0.676 1.635 -13.971 1.00 94.75 103 ASP A C 1
ATOM 777 O O . ASP A 1 103 ? -0.485 1.522 -14.378 1.00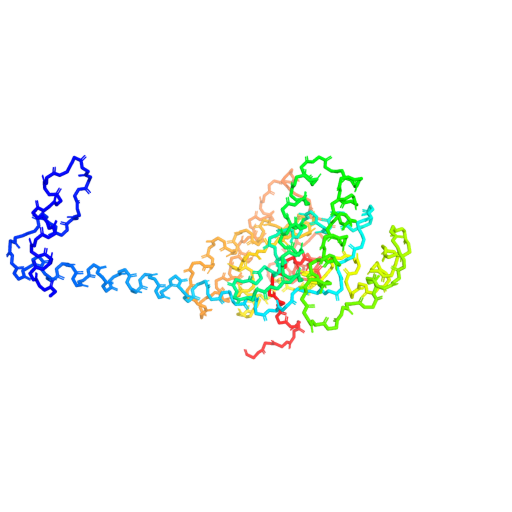 94.75 103 ASP A O 1
ATOM 781 N N . TYR A 1 104 ? 1.089 1.049 -12.847 1.00 94.94 104 TYR A N 1
ATOM 782 C CA . TYR A 1 104 ? 0.213 0.283 -11.965 1.00 94.94 104 TYR A CA 1
ATOM 783 C C . TYR A 1 104 ? -0.966 1.125 -11.487 1.00 94.94 104 TYR A C 1
ATOM 785 O O . TYR A 1 104 ? -2.077 0.613 -11.415 1.00 94.94 104 TYR A O 1
ATOM 793 N N . GLY A 1 105 ? -0.792 2.432 -11.264 1.00 92.44 105 GLY A N 1
ATOM 794 C CA . GLY A 1 105 ? -1.910 3.323 -10.952 1.00 92.44 105 GLY A CA 1
ATOM 795 C C . GLY A 1 105 ? -3.019 3.314 -12.000 1.00 92.44 105 GLY A C 1
ATOM 796 O O . GLY A 1 105 ? -4.197 3.312 -11.644 1.00 92.44 105 GLY A O 1
ATOM 797 N N . ARG A 1 106 ? -2.669 3.246 -13.289 1.00 94.12 106 ARG A N 1
ATOM 798 C CA . ARG A 1 106 ? -3.655 3.132 -14.374 1.00 94.12 106 ARG A CA 1
ATOM 799 C C . ARG A 1 106 ? -4.228 1.720 -14.477 1.00 94.12 106 ARG A C 1
ATOM 801 O O . ARG A 1 106 ? -5.430 1.579 -14.687 1.00 94.12 106 ARG A O 1
ATOM 808 N N . CYS A 1 107 ? -3.401 0.691 -14.297 1.00 96.06 107 CYS A N 1
ATOM 809 C CA . CYS A 1 107 ? -3.835 -0.704 -14.385 1.00 96.06 107 CYS A CA 1
ATOM 810 C C . CYS A 1 107 ? -4.775 -1.108 -13.238 1.00 96.06 107 CYS A C 1
ATOM 812 O O . CYS A 1 107 ? -5.794 -1.753 -13.480 1.00 96.06 107 CYS A O 1
ATOM 814 N N . CYS A 1 108 ? -4.489 -0.666 -12.011 1.00 94.81 108 CYS A N 1
ATOM 815 C CA . CYS A 1 108 ? -5.280 -0.959 -10.816 1.00 94.81 108 CYS A CA 1
ATOM 816 C C . CYS A 1 108 ? -6.696 -0.377 -10.883 1.00 94.81 108 CYS A C 1
ATOM 818 O O . CYS A 1 108 ? -7.630 -1.024 -10.427 1.00 94.81 108 CYS A O 1
ATOM 820 N N . ARG A 1 109 ? -6.891 0.788 -11.522 1.00 92.31 109 ARG A N 1
ATOM 821 C CA . ARG A 1 109 ? -8.239 1.352 -11.755 1.00 92.31 109 ARG A CA 1
ATOM 822 C C . ARG A 1 109 ? -9.140 0.424 -12.572 1.00 92.31 109 ARG A C 1
ATOM 824 O O . ARG A 1 109 ? -10.352 0.488 -12.439 1.00 92.31 109 ARG A O 1
ATOM 831 N N . LYS A 1 110 ? -8.544 -0.413 -13.424 1.00 88.88 110 LYS A N 1
ATOM 832 C CA . LYS A 1 110 ? -9.241 -1.390 -14.270 1.00 88.88 110 LYS A CA 1
ATOM 833 C C . LYS A 1 110 ? -9.132 -2.823 -13.738 1.00 88.88 110 LYS A C 1
ATOM 835 O O . LYS A 1 110 ? -9.593 -3.733 -14.414 1.00 88.88 110 LYS A O 1
ATOM 840 N N . GLY A 1 111 ? -8.453 -3.041 -12.604 1.00 85.81 111 GLY A N 1
ATOM 841 C CA . GLY A 1 111 ? -8.142 -4.381 -12.091 1.00 85.81 111 GLY A CA 1
ATOM 842 C C . GLY A 1 111 ? -7.392 -5.277 -13.088 1.00 85.81 111 GLY A C 1
ATOM 843 O O . GLY A 1 111 ? -7.543 -6.491 -13.053 1.00 85.81 111 GLY A O 1
ATOM 844 N N . SER A 1 112 ? -6.628 -4.701 -14.026 1.00 95.81 112 SER A N 1
ATOM 845 C CA . SER A 1 112 ? -6.098 -5.449 -15.174 1.00 95.81 112 SER A CA 1
ATOM 846 C C . SER A 1 112 ? -4.698 -6.003 -14.907 1.00 95.81 112 SER A C 1
ATOM 848 O O . SER A 1 112 ? -3.713 -5.259 -14.952 1.00 95.81 112 SER A O 1
ATOM 850 N N . LEU A 1 113 ? -4.607 -7.321 -14.698 1.00 96.69 113 LEU A N 1
ATOM 851 C CA . LEU A 1 113 ? -3.331 -8.032 -14.571 1.00 96.69 113 LEU A CA 1
ATOM 852 C C . LEU A 1 113 ? -2.483 -7.915 -15.844 1.00 96.69 113 LEU A C 1
ATOM 854 O O . LEU A 1 113 ? -1.301 -7.595 -15.765 1.00 96.69 113 LEU A O 1
ATOM 858 N N . ALA A 1 114 ? -3.087 -8.102 -17.022 1.00 97.25 114 ALA A N 1
ATOM 859 C CA . ALA A 1 114 ? -2.379 -7.996 -18.300 1.00 97.25 114 ALA A CA 1
ATOM 860 C C . ALA A 1 114 ? -1.723 -6.614 -18.485 1.00 97.25 114 ALA A C 1
ATOM 862 O O . ALA A 1 114 ? -0.565 -6.524 -18.882 1.00 97.25 114 ALA A O 1
ATOM 863 N N . CYS A 1 115 ? -2.426 -5.538 -18.108 1.00 97.69 115 CYS A N 1
ATOM 864 C CA . CYS A 1 115 ? -1.872 -4.183 -18.107 1.00 97.69 115 CYS A CA 1
ATOM 865 C C . CYS A 1 115 ? -0.650 -4.064 -17.185 1.00 97.69 115 CYS A C 1
ATOM 867 O O . CYS A 1 115 ? 0.370 -3.504 -17.589 1.00 97.69 115 CYS A O 1
ATOM 869 N N . ALA A 1 116 ? -0.743 -4.587 -15.955 1.00 97.38 116 ALA A N 1
ATOM 870 C CA . ALA A 1 116 ? 0.352 -4.528 -14.990 1.00 97.38 116 ALA A CA 1
ATOM 871 C C . ALA A 1 116 ? 1.564 -5.341 -15.472 1.00 97.38 116 ALA A C 1
ATOM 873 O O . ALA A 1 116 ? 2.690 -4.846 -15.447 1.00 97.38 116 ALA A O 1
ATOM 874 N N . HIS A 1 117 ? 1.333 -6.551 -15.982 1.00 97.25 117 HIS A N 1
ATOM 875 C CA . HIS A 1 117 ? 2.372 -7.416 -16.542 1.00 97.25 117 HIS A CA 1
ATOM 876 C C . HIS A 1 117 ? 3.101 -6.762 -17.724 1.00 97.25 117 HIS A C 1
ATOM 878 O O . HIS A 1 117 ? 4.334 -6.743 -17.781 1.00 97.25 117 HIS A O 1
ATOM 884 N N . ASP A 1 118 ? 2.351 -6.133 -18.630 1.00 96.62 118 ASP A N 1
ATOM 885 C CA . ASP A 1 118 ? 2.910 -5.393 -19.761 1.00 96.62 118 ASP A CA 1
ATOM 886 C C . ASP A 1 118 ? 3.732 -4.182 -19.324 1.00 96.62 118 ASP A C 1
ATOM 888 O O . ASP A 1 118 ? 4.816 -3.949 -19.870 1.00 96.62 118 ASP A O 1
ATOM 892 N N . ALA A 1 119 ? 3.240 -3.417 -18.347 1.00 96.88 119 ALA A N 1
ATOM 893 C CA . ALA A 1 119 ? 3.967 -2.289 -17.774 1.00 96.88 119 ALA A CA 1
ATOM 894 C C . ALA A 1 119 ? 5.288 -2.744 -17.138 1.00 96.88 119 ALA A C 1
ATOM 896 O O . ALA A 1 119 ? 6.338 -2.157 -17.405 1.00 96.88 119 ALA A O 1
ATOM 897 N N . TRP A 1 120 ? 5.255 -3.839 -16.374 1.00 97.25 120 TRP A N 1
ATOM 898 C CA . TRP A 1 120 ? 6.434 -4.443 -15.760 1.00 97.25 120 TRP A CA 1
ATOM 899 C C . TRP A 1 120 ? 7.480 -4.853 -16.800 1.00 97.25 120 TRP A C 1
ATOM 901 O O . TRP A 1 120 ? 8.633 -4.418 -16.740 1.00 97.25 120 TRP A O 1
ATOM 911 N N . ARG A 1 121 ? 7.073 -5.606 -17.825 1.00 96.19 121 ARG A N 1
ATOM 912 C CA . ARG A 1 121 ? 7.962 -6.062 -18.902 1.00 96.19 121 ARG A CA 1
ATOM 913 C C . ARG A 1 121 ? 8.578 -4.901 -19.688 1.00 96.19 121 ARG A C 1
ATOM 915 O O . ARG A 1 121 ? 9.797 -4.866 -19.861 1.00 96.19 121 ARG A O 1
ATOM 922 N N . LYS A 1 122 ? 7.767 -3.925 -20.113 1.00 95.62 122 LYS A N 1
ATOM 923 C CA . LYS A 1 122 ? 8.245 -2.715 -20.814 1.00 95.62 122 LYS A CA 1
ATOM 924 C C . LYS A 1 122 ? 9.185 -1.891 -19.932 1.00 95.62 122 LYS A C 1
ATOM 926 O O . LYS A 1 122 ? 10.193 -1.370 -20.414 1.00 95.62 122 LYS A O 1
ATOM 931 N N . GLY A 1 123 ? 8.884 -1.804 -18.636 1.00 95.25 123 GLY A N 1
ATOM 932 C CA . GLY A 1 123 ? 9.733 -1.169 -17.635 1.00 95.25 123 GLY A CA 1
ATOM 933 C C . GLY A 1 123 ? 11.120 -1.807 -17.573 1.00 95.25 123 GLY A C 1
ATOM 934 O O . GLY A 1 123 ? 12.118 -1.095 -17.681 1.00 95.25 123 GLY A O 1
ATOM 935 N N . LEU A 1 124 ? 11.195 -3.138 -17.477 1.00 95.31 124 LEU A N 1
ATOM 936 C CA . LEU A 1 124 ? 12.461 -3.881 -17.447 1.00 95.31 124 LEU A CA 1
ATOM 937 C C . LEU A 1 124 ? 13.271 -3.736 -18.741 1.00 95.31 124 LEU A C 1
ATOM 939 O O . LEU A 1 124 ? 14.492 -3.581 -18.696 1.00 95.31 124 LEU A O 1
ATOM 943 N N . GLU A 1 125 ? 12.614 -3.747 -19.901 1.00 93.31 125 GLU A N 1
ATOM 944 C CA . GLU A 1 125 ? 13.284 -3.505 -21.183 1.00 93.31 125 GLU A CA 1
ATOM 945 C C . GLU A 1 125 ? 13.911 -2.112 -21.240 1.00 93.31 125 GLU A C 1
ATOM 947 O O . GLU A 1 125 ? 15.073 -1.969 -21.628 1.00 93.31 125 GLU A O 1
ATOM 952 N N . ARG A 1 126 ? 13.166 -1.087 -20.812 1.00 93.38 126 ARG A N 1
ATOM 953 C CA . ARG A 1 126 ? 13.669 0.285 -20.719 1.00 93.38 126 ARG A CA 1
ATOM 954 C C . ARG A 1 126 ? 14.798 0.403 -19.698 1.00 93.38 126 ARG A C 1
ATOM 956 O O . ARG A 1 126 ? 15.792 1.055 -19.997 1.00 93.38 126 ARG A O 1
ATOM 963 N N . PHE A 1 127 ? 14.675 -0.238 -18.537 1.00 93.25 127 PHE A N 1
ATOM 964 C CA . PHE A 1 127 ? 15.724 -0.273 -17.518 1.00 93.25 127 PHE A CA 1
ATOM 965 C C . PHE A 1 127 ? 17.040 -0.812 -18.088 1.00 93.25 127 PHE A C 1
ATOM 967 O O . PHE A 1 127 ? 18.065 -0.155 -17.952 1.00 93.25 127 PHE A O 1
ATOM 974 N N . CYS A 1 128 ? 17.013 -1.942 -18.801 1.00 92.75 128 CYS A N 1
ATOM 975 C CA . CYS A 1 128 ? 18.225 -2.502 -19.398 1.00 92.75 128 CYS A CA 1
ATOM 976 C C . CYS A 1 128 ? 18.842 -1.589 -20.467 1.00 92.75 128 CYS A C 1
ATOM 978 O O . CYS A 1 128 ? 20.064 -1.487 -20.539 1.00 92.75 128 CYS A O 1
ATOM 980 N N . ARG A 1 129 ? 18.022 -0.890 -21.268 1.00 91.06 129 ARG A N 1
ATOM 981 C CA . ARG A 1 129 ? 18.522 0.127 -22.212 1.00 91.06 129 ARG A CA 1
ATOM 982 C C . ARG A 1 129 ? 19.190 1.289 -21.473 1.00 91.06 129 ARG A C 1
ATOM 984 O O . ARG A 1 129 ? 20.290 1.685 -21.842 1.00 91.06 129 ARG A O 1
ATOM 991 N N . GLU A 1 130 ? 18.554 1.798 -20.416 1.00 90.69 130 GLU A N 1
ATOM 992 C CA . GLU A 1 130 ? 19.090 2.881 -19.582 1.00 90.69 130 GLU A CA 1
ATOM 993 C C . GLU A 1 130 ? 20.398 2.471 -18.888 1.00 90.69 130 GLU A C 1
ATOM 995 O O . GLU A 1 130 ? 21.341 3.252 -18.900 1.00 90.69 130 GLU A O 1
ATOM 1000 N N . GLU A 1 131 ? 20.499 1.256 -18.341 1.00 88.38 131 GLU A N 1
ATOM 1001 C CA . GLU A 1 131 ? 21.752 0.763 -17.752 1.00 88.38 131 GLU A CA 1
ATOM 1002 C C . GLU A 1 131 ? 22.848 0.554 -18.793 1.00 88.38 131 GLU A C 1
ATOM 1004 O O . GLU A 1 131 ? 24.002 0.863 -18.520 1.00 88.38 131 GLU A O 1
ATOM 1009 N N . SER A 1 132 ? 22.506 0.076 -19.993 1.00 85.25 132 SER A N 1
ATOM 1010 C CA . SER A 1 132 ? 23.490 -0.099 -21.067 1.00 85.25 132 SER A CA 1
ATOM 1011 C C . SER A 1 132 ? 24.061 1.216 -21.600 1.00 85.25 132 SER A C 1
ATOM 1013 O O . SER A 1 132 ? 25.157 1.221 -22.154 1.00 85.25 132 SER A O 1
ATOM 1015 N N . ALA A 1 133 ? 23.337 2.324 -21.418 1.00 85.38 133 ALA A N 1
ATOM 1016 C CA . ALA A 1 133 ? 23.771 3.657 -21.821 1.00 85.38 133 ALA A CA 1
ATOM 1017 C C . ALA A 1 133 ? 24.723 4.317 -20.806 1.00 85.38 133 ALA A C 1
ATOM 1019 O O . ALA A 1 133 ? 25.345 5.332 -21.117 1.00 85.38 133 ALA A O 1
ATOM 1020 N N . VAL A 1 134 ? 24.845 3.765 -19.594 1.00 80.81 134 VAL A N 1
ATOM 1021 C CA . VAL A 1 134 ? 25.752 4.260 -18.551 1.00 80.81 134 VAL A CA 1
ATOM 1022 C C . VAL A 1 134 ? 26.969 3.334 -18.475 1.00 80.81 134 VAL A C 1
ATOM 1024 O O . VAL A 1 134 ? 26.849 2.124 -18.631 1.00 80.81 134 VAL A O 1
ATOM 1027 N N . LYS A 1 135 ? 28.165 3.874 -18.205 1.00 70.81 135 LYS A N 1
ATOM 1028 C CA . LYS A 1 135 ? 29.431 3.109 -18.106 1.00 70.81 135 LYS A CA 1
ATOM 1029 C C . LYS A 1 135 ? 29.535 2.214 -16.853 1.00 70.81 135 LYS A C 1
ATOM 1031 O O . LYS A 1 135 ? 30.628 1.916 -16.384 1.00 70.81 135 LYS A O 1
ATOM 1036 N N . THR A 1 136 ? 28.409 1.818 -16.273 1.00 75.50 136 THR A N 1
ATOM 1037 C CA . THR A 1 136 ? 28.327 0.954 -15.092 1.00 75.50 136 THR A CA 1
ATOM 1038 C C . THR A 1 136 ? 28.087 -0.496 -15.502 1.00 75.50 136 THR A C 1
ATOM 1040 O O . THR A 1 136 ? 27.500 -0.770 -16.548 1.00 75.50 136 THR A O 1
ATOM 1043 N N . LYS A 1 137 ? 28.507 -1.450 -14.662 1.00 78.62 137 LYS A N 1
ATOM 1044 C CA . LYS A 1 137 ? 28.216 -2.874 -14.877 1.00 78.62 137 LYS A CA 1
ATOM 1045 C C . LYS A 1 137 ? 26.697 -3.088 -14.908 1.00 78.62 137 LYS A C 1
ATOM 1047 O O . LYS A 1 137 ? 26.032 -2.878 -13.898 1.00 78.62 137 LYS A O 1
ATOM 1052 N N . GLN A 1 138 ? 26.176 -3.518 -16.057 1.00 84.00 138 GLN A N 1
ATOM 1053 C CA . GLN A 1 138 ? 24.754 -3.823 -16.226 1.00 84.00 138 GLN A CA 1
ATOM 1054 C C . GLN A 1 138 ? 24.319 -4.964 -15.304 1.00 84.00 138 GLN A C 1
ATOM 1056 O O . GLN A 1 138 ? 25.086 -5.897 -15.039 1.00 84.00 138 GLN A O 1
ATOM 1061 N N . HIS A 1 139 ? 23.055 -4.941 -14.892 1.00 88.81 139 HIS A N 1
ATOM 1062 C CA . HIS A 1 139 ? 22.448 -6.045 -14.169 1.00 88.81 139 HIS A CA 1
ATOM 1063 C C . HIS A 1 139 ? 22.528 -7.362 -14.963 1.00 88.81 139 HIS A C 1
ATOM 1065 O O . HIS A 1 139 ? 22.238 -7.406 -16.161 1.00 88.81 139 HIS A O 1
ATOM 1071 N N . GLN A 1 140 ? 22.844 -8.471 -14.284 1.00 91.75 140 GLN A N 1
ATOM 1072 C CA . GLN A 1 140 ? 23.035 -9.790 -14.910 1.00 91.75 140 GLN A CA 1
ATOM 1073 C C . GLN A 1 140 ? 21.836 -10.250 -15.756 1.00 91.75 140 GLN A C 1
ATOM 1075 O O . GLN A 1 140 ? 21.999 -10.891 -16.793 1.00 91.75 140 GLN A O 1
ATOM 1080 N N . CYS A 1 141 ? 20.613 -9.884 -15.359 1.00 93.75 141 CYS A N 1
ATOM 1081 C CA . CYS A 1 141 ? 19.416 -10.250 -16.113 1.00 93.75 141 CYS A CA 1
ATOM 1082 C C . CYS A 1 141 ? 19.281 -9.503 -17.443 1.00 93.75 141 CYS A C 1
ATOM 1084 O O . CYS A 1 141 ? 18.632 -10.021 -18.346 1.00 93.75 141 CYS A O 1
ATOM 1086 N N . CYS A 1 142 ? 19.916 -8.341 -17.614 1.00 92.38 142 CYS A N 1
ATOM 1087 C CA . CYS A 1 142 ? 19.925 -7.641 -18.899 1.00 92.38 142 CYS A CA 1
ATOM 1088 C C . CYS A 1 142 ? 20.738 -8.388 -19.968 1.00 92.38 142 CYS A C 1
ATOM 1090 O O . CYS A 1 142 ? 20.431 -8.266 -21.155 1.00 92.38 142 CYS A O 1
ATOM 1092 N N . GLN A 1 143 ? 21.705 -9.204 -19.531 1.00 88.12 143 GLN A N 1
ATOM 1093 C CA . GLN A 1 143 ? 22.587 -10.018 -20.377 1.00 88.12 143 GLN A CA 1
ATOM 1094 C C . GLN A 1 143 ? 21.943 -11.346 -20.798 1.00 88.12 143 GLN A C 1
ATOM 1096 O O . GLN A 1 143 ? 22.307 -11.921 -21.821 1.00 88.12 143 GLN A O 1
ATOM 1101 N N . ARG A 1 144 ? 20.951 -11.834 -20.039 1.00 80.56 144 ARG A N 1
ATOM 1102 C CA . ARG A 1 144 ? 20.076 -12.923 -20.494 1.00 80.56 144 ARG A CA 1
ATOM 1103 C C . ARG A 1 144 ? 19.293 -12.368 -21.694 1.00 80.56 144 ARG A C 1
ATOM 1105 O O . ARG A 1 144 ? 18.758 -11.262 -21.601 1.00 80.56 144 ARG A O 1
ATOM 1112 N N . GLY A 1 145 ? 19.272 -13.088 -22.819 1.00 70.69 145 GLY A N 1
ATOM 1113 C CA . GLY A 1 145 ? 18.665 -12.633 -24.082 1.00 70.69 145 GLY A CA 1
ATOM 1114 C C . GLY A 1 145 ? 17.257 -12.019 -23.944 1.00 70.69 145 GLY A C 1
ATOM 1115 O O . GLY A 1 145 ? 16.584 -12.166 -22.924 1.00 70.69 145 GLY A O 1
ATOM 1116 N N . GLY A 1 146 ? 16.806 -11.298 -24.975 1.00 78.62 146 GLY A N 1
ATOM 1117 C CA . GLY A 1 146 ? 15.561 -10.518 -24.939 1.00 78.62 146 GLY A CA 1
ATOM 1118 C C . GLY A 1 146 ? 14.283 -11.306 -24.601 1.00 78.62 146 GLY A C 1
ATOM 1119 O O . GLY A 1 146 ? 14.233 -12.536 -24.639 1.00 78.62 146 GLY A O 1
ATOM 1120 N N . GLY A 1 147 ? 13.215 -10.574 -24.272 1.00 83.94 147 GLY A N 1
ATOM 1121 C CA . GLY A 1 147 ? 11.885 -11.144 -24.045 1.00 83.94 147 GLY A CA 1
ATOM 1122 C C . GLY A 1 147 ? 11.787 -12.017 -22.787 1.00 83.94 147 GLY A C 1
ATOM 1123 O O . GLY A 1 147 ? 12.196 -11.617 -21.696 1.00 83.94 147 GLY A O 1
ATOM 1124 N N . ARG A 1 148 ? 11.218 -13.223 -22.927 1.00 87.62 148 ARG A N 1
ATOM 1125 C CA . ARG A 1 148 ? 10.818 -14.085 -21.796 1.00 87.62 148 ARG A CA 1
ATOM 1126 C C . ARG A 1 148 ? 11.994 -14.548 -20.925 1.00 87.62 148 ARG A C 1
ATOM 1128 O O . ARG A 1 148 ? 11.821 -14.708 -19.720 1.00 87.62 148 ARG A O 1
ATOM 1135 N N . ALA A 1 149 ? 13.181 -14.769 -21.495 1.00 90.88 149 ALA A N 1
ATOM 1136 C CA . ALA A 1 149 ? 14.353 -15.201 -20.723 1.00 90.88 149 ALA A CA 1
ATOM 1137 C C . ALA A 1 149 ? 14.805 -14.127 -19.721 1.00 90.88 149 ALA A C 1
ATOM 1139 O O . ALA A 1 149 ? 15.027 -14.432 -18.548 1.00 90.88 149 ALA A O 1
ATOM 1140 N N . ARG A 1 150 ? 14.855 -12.869 -20.168 1.00 93.25 150 ARG A N 1
ATOM 1141 C CA . ARG A 1 150 ? 15.124 -11.703 -19.324 1.00 93.25 150 ARG A CA 1
ATOM 1142 C C . ARG A 1 150 ? 14.068 -11.521 -18.239 1.00 93.25 150 ARG A C 1
ATOM 1144 O O . ARG A 1 150 ? 14.433 -11.402 -17.073 1.00 93.25 150 ARG A O 1
ATOM 1151 N N . SER A 1 151 ? 12.782 -11.543 -18.602 1.00 94.00 151 SER A N 1
ATOM 1152 C CA . SER A 1 151 ? 11.683 -11.415 -17.634 1.00 94.00 151 SER A CA 1
ATOM 1153 C C . SER A 1 151 ? 11.765 -12.476 -16.536 1.00 94.00 151 SER A C 1
ATOM 1155 O O . SER A 1 151 ? 11.746 -12.128 -15.362 1.00 94.00 151 SER A O 1
ATOM 1157 N N . ARG A 1 152 ? 11.975 -13.752 -16.892 1.00 94.69 152 ARG A N 1
ATOM 1158 C CA . ARG A 1 152 ? 12.125 -14.835 -15.903 1.00 94.69 152 ARG A CA 1
ATOM 1159 C C . ARG A 1 152 ? 13.306 -14.627 -14.959 1.00 94.69 152 ARG A C 1
ATOM 1161 O O . ARG A 1 152 ? 13.181 -14.910 -13.777 1.00 94.69 152 ARG A O 1
ATOM 1168 N N . CYS A 1 153 ? 14.436 -14.124 -15.460 1.00 96.56 153 CYS A N 1
ATOM 1169 C CA . CYS A 1 153 ? 15.582 -13.811 -14.604 1.00 96.56 153 CYS A CA 1
ATOM 1170 C C . CYS A 1 153 ? 15.234 -12.733 -13.572 1.00 96.56 153 CYS A C 1
ATOM 1172 O O . CYS A 1 153 ? 15.556 -12.889 -12.400 1.00 96.56 153 CYS A O 1
ATOM 1174 N N . PHE A 1 154 ? 14.553 -11.661 -13.991 1.00 96.44 154 PHE A N 1
ATOM 1175 C CA . PHE A 1 154 ? 14.132 -10.600 -13.076 1.00 96.44 154 PHE A CA 1
ATOM 1176 C C . PHE A 1 154 ? 13.096 -11.080 -12.059 1.00 96.44 154 PHE A C 1
ATOM 1178 O O . PHE A 1 154 ? 13.248 -10.785 -10.880 1.00 96.44 154 PHE A O 1
ATOM 1185 N N . ALA A 1 155 ? 12.099 -11.855 -12.493 1.00 96.00 155 ALA A N 1
ATOM 1186 C CA . ALA A 1 155 ? 11.099 -12.435 -11.601 1.00 96.00 155 ALA A CA 1
ATOM 1187 C C . ALA A 1 155 ? 11.742 -13.342 -10.538 1.00 96.00 155 ALA A C 1
ATOM 1189 O O . ALA A 1 155 ? 11.444 -13.207 -9.357 1.00 96.00 155 ALA A O 1
ATOM 1190 N N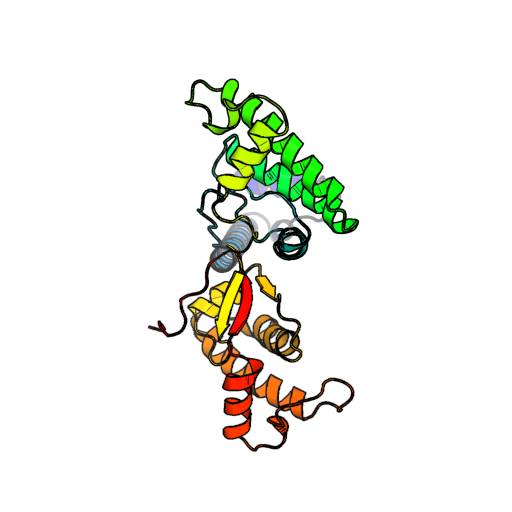 . ALA A 1 156 ? 12.673 -14.212 -10.945 1.00 95.75 156 ALA A N 1
ATOM 1191 C CA . ALA A 1 156 ? 13.370 -15.128 -10.041 1.00 95.75 156 ALA A CA 1
ATOM 1192 C C . ALA A 1 156 ? 14.347 -14.423 -9.085 1.00 95.75 156 ALA A C 1
ATOM 1194 O O . ALA A 1 156 ? 14.628 -14.937 -8.008 1.00 95.75 156 ALA A O 1
ATOM 1195 N N . ALA A 1 157 ? 14.882 -13.267 -9.479 1.00 95.44 157 ALA A N 1
ATOM 1196 C CA . ALA A 1 157 ? 15.802 -12.488 -8.656 1.00 95.44 157 ALA A CA 1
ATOM 1197 C C . ALA A 1 157 ? 15.090 -11.501 -7.714 1.00 95.44 157 ALA A C 1
ATOM 1199 O O . ALA A 1 157 ? 15.769 -10.832 -6.938 1.00 95.44 157 ALA A O 1
ATOM 1200 N N . ALA A 1 158 ? 13.761 -11.364 -7.792 1.00 94.94 158 ALA A N 1
ATOM 1201 C CA . ALA A 1 158 ? 13.021 -10.391 -6.999 1.00 94.94 158 ALA A CA 1
ATOM 1202 C C . ALA A 1 158 ? 13.053 -10.761 -5.503 1.00 94.94 158 ALA A C 1
ATOM 1204 O O . ALA A 1 158 ? 12.587 -11.843 -5.150 1.00 94.94 158 ALA A O 1
ATOM 1205 N N . PRO A 1 159 ? 13.540 -9.877 -4.609 1.00 92.94 159 PRO A N 1
ATOM 1206 C CA . PRO A 1 159 ? 13.590 -10.166 -3.173 1.00 92.94 159 PRO A CA 1
ATOM 1207 C C . PRO A 1 159 ? 12.198 -10.190 -2.525 1.00 92.94 159 PRO A C 1
ATOM 1209 O O . PRO A 1 159 ? 11.990 -10.895 -1.547 1.00 92.94 159 PRO A O 1
ATOM 1212 N N . HIS A 1 160 ? 11.241 -9.442 -3.088 1.00 92.44 160 HIS A N 1
ATOM 1213 C CA . HIS A 1 160 ? 9.859 -9.350 -2.606 1.00 92.44 160 HIS A CA 1
ATOM 1214 C C . HIS A 1 160 ? 8.870 -9.605 -3.754 1.00 92.44 160 HIS A C 1
ATOM 1216 O O . HIS A 1 160 ? 8.219 -8.672 -4.238 1.00 92.44 160 HIS A O 1
ATOM 1222 N N . PRO A 1 161 ? 8.754 -10.854 -4.244 1.00 95.25 161 PRO A N 1
ATOM 1223 C CA . PRO A 1 161 ? 7.901 -11.175 -5.389 1.00 95.25 161 PRO A CA 1
ATOM 1224 C C . PRO A 1 161 ? 6.407 -10.986 -5.082 1.00 95.25 161 PRO A C 1
ATOM 1226 O O . PRO A 1 161 ? 5.619 -10.727 -5.990 1.00 95.25 161 PRO A O 1
ATOM 1229 N N . ALA A 1 162 ? 6.014 -11.071 -3.808 1.00 94.38 162 ALA A N 1
ATOM 1230 C CA . ALA A 1 162 ? 4.639 -10.890 -3.354 1.00 94.38 162 ALA A CA 1
ATOM 1231 C C . ALA A 1 162 ? 4.264 -9.425 -3.053 1.00 94.38 162 ALA A C 1
ATOM 1233 O O . ALA A 1 162 ? 3.116 -9.165 -2.691 1.00 94.38 162 ALA A O 1
ATOM 1234 N N . TYR A 1 163 ? 5.190 -8.467 -3.215 1.00 92.00 163 TYR A N 1
ATOM 1235 C CA . TYR A 1 163 ? 4.985 -7.061 -2.834 1.00 92.00 163 TYR A CA 1
ATOM 1236 C C . TYR A 1 163 ? 4.555 -6.900 -1.362 1.00 92.00 163 TYR A C 1
ATOM 1238 O O . TYR A 1 163 ? 3.656 -6.127 -1.049 1.00 92.00 163 TYR A O 1
ATOM 1246 N N . ASP A 1 164 ? 5.175 -7.666 -0.469 1.00 90.00 164 ASP A N 1
ATOM 1247 C CA . ASP A 1 164 ? 4.819 -7.816 0.946 1.00 90.00 164 ASP A CA 1
ATOM 1248 C C . ASP A 1 164 ? 5.730 -7.041 1.909 1.00 90.00 164 ASP A C 1
ATOM 1250 O O . ASP A 1 164 ? 5.484 -7.036 3.109 1.00 90.00 164 ASP A O 1
ATOM 1254 N N . ARG A 1 165 ? 6.759 -6.356 1.401 1.00 87.81 165 ARG A N 1
ATOM 1255 C CA . ARG A 1 165 ? 7.739 -5.618 2.211 1.00 87.81 165 ARG A CA 1
ATOM 1256 C C . ARG A 1 165 ? 7.103 -4.584 3.140 1.00 87.81 165 ARG A C 1
ATOM 1258 O O . ARG A 1 165 ? 7.565 -4.413 4.261 1.00 87.81 165 ARG A O 1
ATOM 1265 N N . GLU A 1 166 ? 6.085 -3.884 2.651 1.00 87.19 166 GLU A N 1
ATOM 1266 C CA . GLU A 1 166 ? 5.368 -2.851 3.400 1.00 87.19 166 GLU A CA 1
ATOM 1267 C C . GLU A 1 166 ? 4.256 -3.431 4.297 1.00 87.19 166 GLU A C 1
ATOM 1269 O O . GLU A 1 166 ? 3.542 -2.668 4.944 1.00 87.19 166 GLU A O 1
ATOM 1274 N N . LEU A 1 167 ? 4.060 -4.759 4.320 1.00 89.00 167 LEU A N 1
ATOM 1275 C CA . LEU A 1 167 ? 3.081 -5.422 5.181 1.00 89.00 167 LEU A CA 1
ATOM 1276 C C . LEU A 1 167 ? 3.716 -5.814 6.512 1.00 89.00 167 LEU A C 1
ATOM 1278 O O . LEU A 1 167 ? 4.688 -6.564 6.574 1.00 89.00 167 LEU A O 1
ATOM 1282 N N . HIS A 1 168 ? 3.092 -5.369 7.594 1.00 87.62 168 HIS A N 1
ATOM 1283 C CA . HIS A 1 168 ? 3.545 -5.628 8.949 1.00 87.62 168 HIS A CA 1
ATOM 1284 C C . HIS A 1 168 ? 2.398 -6.171 9.790 1.00 87.62 168 HIS A C 1
ATOM 1286 O O . HIS A 1 168 ? 1.287 -5.642 9.764 1.00 87.62 168 HIS A O 1
ATOM 1292 N N . ASN A 1 169 ? 2.674 -7.224 10.556 1.00 87.94 169 ASN A N 1
ATOM 1293 C CA . ASN A 1 169 ? 1.746 -7.708 11.567 1.00 87.94 169 ASN A CA 1
ATOM 1294 C C . ASN A 1 169 ? 2.024 -6.965 12.868 1.00 87.94 169 ASN A C 1
ATOM 1296 O O . ASN A 1 169 ? 3.115 -7.066 13.425 1.00 87.94 169 ASN A O 1
ATOM 1300 N N . ILE A 1 170 ? 1.027 -6.227 13.336 1.00 87.69 170 ILE A N 1
ATOM 1301 C CA . ILE A 1 170 ? 1.113 -5.406 14.539 1.00 87.69 170 ILE A CA 1
ATOM 1302 C C . ILE A 1 170 ? 0.081 -5.848 15.575 1.00 87.69 170 ILE A C 1
ATOM 1304 O O . ILE A 1 170 ? -0.888 -6.550 15.266 1.00 87.69 170 ILE A O 1
ATOM 1308 N N . SER A 1 171 ? 0.290 -5.402 16.810 1.00 89.12 171 SER A N 1
ATOM 1309 C CA . SER A 1 171 ? -0.719 -5.441 17.862 1.00 89.12 171 SER A CA 1
ATOM 1310 C C . SER A 1 171 ? -1.198 -4.023 18.141 1.00 89.12 171 SER A C 1
ATOM 1312 O O . SER A 1 171 ? -0.398 -3.156 18.477 1.00 89.12 171 SER A O 1
ATOM 1314 N N . LEU A 1 172 ? -2.501 -3.791 18.006 1.00 87.69 172 LEU A N 1
ATOM 1315 C CA . LEU A 1 172 ? -3.153 -2.533 18.380 1.00 87.69 172 LEU A CA 1
ATOM 1316 C C . LEU A 1 172 ? -3.645 -2.544 19.835 1.00 87.69 172 LEU A C 1
ATOM 1318 O O . LEU A 1 172 ? -4.265 -1.581 20.269 1.00 87.69 172 LEU A O 1
ATOM 1322 N N . ALA A 1 173 ? -3.397 -3.622 20.589 1.00 87.88 173 ALA A N 1
ATOM 1323 C CA . ALA A 1 173 ? -3.860 -3.756 21.970 1.00 87.88 173 ALA A CA 1
ATOM 1324 C C . ALA A 1 173 ? -3.315 -2.635 22.870 1.00 87.88 173 ALA A C 1
ATOM 1326 O O . ALA A 1 173 ? -4.052 -2.026 23.639 1.00 87.88 173 ALA A O 1
ATOM 1327 N N . ARG A 1 174 ? -2.027 -2.317 22.729 1.00 86.06 174 ARG A N 1
ATOM 1328 C CA . ARG A 1 174 ? -1.365 -1.207 23.419 1.00 86.06 174 ARG A CA 1
ATOM 1329 C C . ARG A 1 174 ? -0.471 -0.470 22.422 1.00 86.06 174 ARG A C 1
ATOM 1331 O O . ARG A 1 174 ? 0.640 -0.924 22.167 1.00 86.06 174 ARG A O 1
ATOM 1338 N N . PRO A 1 175 ? -0.972 0.601 21.781 1.00 84.12 175 PRO A N 1
ATOM 1339 C CA . PRO A 1 175 ? -0.173 1.363 20.834 1.00 84.12 175 PRO A CA 1
ATOM 1340 C C . PRO A 1 175 ? 0.896 2.182 21.563 1.00 84.12 175 PRO A C 1
ATOM 1342 O O . PRO A 1 175 ? 0.580 3.188 22.191 1.00 84.12 175 PRO A O 1
ATOM 1345 N N . GLY A 1 176 ? 2.150 1.742 21.471 1.00 83.38 176 GLY A N 1
ATOM 1346 C CA . GLY A 1 176 ? 3.308 2.505 21.937 1.00 83.38 176 GLY A CA 1
ATOM 1347 C C . GLY A 1 176 ? 3.727 3.622 20.965 1.00 83.38 176 GLY A C 1
ATOM 1348 O O . GLY A 1 176 ? 3.255 3.671 19.818 1.00 83.38 176 GLY A O 1
ATOM 1349 N N . PRO A 1 177 ? 4.674 4.489 21.364 1.00 81.06 177 PRO A N 1
ATOM 1350 C CA . PRO A 1 177 ? 5.067 5.676 20.597 1.00 81.06 177 PRO A CA 1
ATOM 1351 C C . PRO A 1 177 ? 5.641 5.341 19.210 1.00 81.06 177 PRO A C 1
ATOM 1353 O O . PRO A 1 177 ? 5.358 6.025 18.223 1.00 81.06 177 PRO A O 1
ATOM 1356 N N . GLY A 1 178 ? 6.405 4.250 19.083 1.00 82.12 178 GLY A N 1
ATOM 1357 C CA . GLY A 1 178 ? 6.945 3.820 17.787 1.00 82.12 178 GLY A CA 1
ATOM 1358 C C . GLY A 1 178 ? 5.871 3.305 16.818 1.00 82.12 178 GLY A C 1
ATOM 1359 O O . GLY A 1 178 ? 5.951 3.549 15.610 1.00 82.12 178 GLY A O 1
ATOM 1360 N N . LEU A 1 179 ? 4.830 2.641 17.335 1.00 85.69 179 LEU A N 1
ATOM 1361 C CA . LEU A 1 179 ? 3.696 2.215 16.517 1.00 85.69 179 LEU A CA 1
ATOM 1362 C C . LEU A 1 179 ? 2.860 3.423 16.084 1.00 85.69 179 LEU A C 1
ATOM 1364 O O . LEU A 1 179 ? 2.494 3.519 14.915 1.00 85.69 179 LEU A O 1
ATOM 1368 N N . LEU A 1 180 ? 2.618 4.373 16.988 1.00 87.12 180 LEU A N 1
ATOM 1369 C CA . LEU A 1 180 ? 1.856 5.589 16.700 1.00 87.12 180 LEU A CA 1
ATOM 1370 C C . LEU A 1 180 ? 2.526 6.463 15.640 1.00 87.12 180 LEU A C 1
ATOM 1372 O O . LEU A 1 180 ? 1.849 6.908 14.717 1.00 87.12 180 LEU A O 1
ATOM 1376 N N . ARG A 1 181 ? 3.859 6.577 15.659 1.00 84.56 181 ARG A N 1
ATOM 1377 C CA . ARG A 1 181 ? 4.619 7.224 14.575 1.00 84.56 181 ARG A CA 1
ATOM 1378 C C . ARG A 1 181 ? 4.319 6.615 13.204 1.00 84.56 181 ARG A C 1
ATOM 1380 O O . ARG A 1 181 ? 4.218 7.335 12.214 1.00 84.56 181 ARG A O 1
ATOM 1387 N N . SER A 1 182 ? 4.164 5.292 13.149 1.00 84.50 182 SER A N 1
ATOM 1388 C CA . SER A 1 182 ? 3.806 4.591 11.914 1.00 84.50 182 SER A CA 1
ATOM 1389 C C . SER A 1 182 ? 2.338 4.825 11.557 1.00 84.50 182 SER A C 1
ATOM 1391 O O . SER A 1 182 ? 2.052 5.155 10.414 1.00 84.50 182 SER A O 1
ATOM 1393 N N . LEU A 1 183 ? 1.415 4.709 12.520 1.00 87.75 183 LEU A N 1
ATOM 1394 C CA . LEU A 1 183 ? -0.035 4.849 12.316 1.00 87.75 183 LEU A CA 1
ATOM 1395 C C . LEU A 1 183 ? -0.460 6.259 11.888 1.00 87.75 183 LEU A C 1
ATOM 1397 O O . LEU A 1 183 ? -1.342 6.387 11.043 1.00 87.75 183 LEU A O 1
ATOM 1401 N N . CYS A 1 184 ? 0.192 7.290 12.424 1.00 87.88 184 CYS A N 1
ATOM 1402 C CA . CYS A 1 184 ? 0.003 8.686 12.026 1.00 87.88 184 CYS A CA 1
ATOM 1403 C C . CYS A 1 184 ? 0.693 9.028 10.693 1.00 87.88 184 CYS A C 1
ATOM 1405 O O . CYS A 1 184 ? 0.523 10.124 10.160 1.00 87.88 184 CYS A O 1
ATOM 1407 N N . GLY A 1 185 ? 1.459 8.078 10.150 1.00 83.50 185 GLY A N 1
ATOM 1408 C CA . GLY A 1 185 ? 2.079 8.119 8.837 1.00 83.50 185 GLY A CA 1
ATOM 1409 C C . GLY A 1 185 ? 1.126 7.811 7.674 1.00 83.50 185 GLY A C 1
ATOM 1410 O O . GLY A 1 185 ? -0.062 7.533 7.867 1.00 83.50 185 GLY A O 1
ATOM 1411 N N . PRO A 1 186 ? 1.639 7.768 6.430 1.00 78.50 186 PRO A N 1
ATOM 1412 C CA . PRO A 1 186 ? 0.894 7.217 5.317 1.00 78.50 186 PRO A CA 1
ATOM 1413 C C . PRO A 1 186 ? 0.769 5.711 5.553 1.00 78.50 186 PRO A C 1
ATOM 1415 O O . PRO A 1 186 ? 1.732 4.957 5.411 1.00 78.50 186 PRO A O 1
ATOM 1418 N N . THR A 1 187 ? -0.429 5.275 5.931 1.00 83.88 187 THR A N 1
ATOM 1419 C CA . THR A 1 187 ? -0.727 3.867 6.190 1.00 83.88 187 THR A CA 1
ATOM 1420 C C . THR A 1 187 ? -1.952 3.388 5.428 1.00 83.88 187 THR A C 1
ATOM 1422 O O . THR A 1 187 ? -2.791 4.156 4.936 1.00 83.88 187 THR A O 1
ATOM 1425 N N . ARG A 1 188 ? -2.037 2.067 5.284 1.00 84.06 188 ARG A N 1
ATOM 1426 C CA . ARG A 1 188 ? -3.188 1.364 4.725 1.00 84.06 188 ARG A CA 1
ATOM 1427 C C . ARG A 1 188 ? -3.499 0.167 5.601 1.00 84.06 188 ARG A C 1
ATOM 1429 O O . ARG A 1 188 ? -2.704 -0.761 5.697 1.00 84.06 188 ARG A O 1
ATOM 1436 N N . LEU A 1 189 ? -4.678 0.154 6.208 1.00 82.50 189 LEU A N 1
ATOM 1437 C CA . LEU A 1 189 ? -5.182 -1.064 6.825 1.00 82.50 189 LEU A CA 1
ATOM 1438 C C . LEU A 1 189 ? -5.608 -2.048 5.738 1.00 82.50 189 LEU A C 1
ATOM 1440 O O . LEU A 1 189 ? -6.483 -1.750 4.927 1.00 82.50 189 LEU A O 1
ATOM 1444 N N . ILE A 1 190 ? -4.988 -3.227 5.741 1.00 78.50 190 ILE A N 1
ATOM 1445 C CA . ILE A 1 190 ? -5.321 -4.319 4.812 1.00 78.50 190 ILE A CA 1
ATOM 1446 C C . ILE A 1 190 ? -6.325 -5.291 5.453 1.00 78.50 190 ILE A C 1
ATOM 1448 O O . ILE A 1 190 ? -6.926 -6.132 4.782 1.00 78.50 190 ILE A O 1
ATOM 1452 N N . THR A 1 191 ? -6.564 -5.151 6.760 1.00 76.69 191 THR A N 1
ATOM 1453 C CA . THR A 1 191 ? -7.533 -5.969 7.486 1.00 76.69 191 THR A CA 1
ATOM 1454 C C . THR A 1 191 ? -8.970 -5.707 7.032 1.00 76.69 191 THR A C 1
ATOM 1456 O O . THR A 1 191 ? -9.429 -4.571 6.933 1.00 76.69 191 THR A O 1
ATOM 1459 N N . LYS A 1 192 ? -9.709 -6.797 6.807 1.00 69.31 192 LYS A N 1
ATOM 1460 C CA . LYS A 1 192 ? -11.160 -6.782 6.560 1.00 69.31 192 LYS A CA 1
ATOM 1461 C C . LYS A 1 192 ? -11.975 -6.972 7.845 1.00 69.31 192 LYS A C 1
ATOM 1463 O O . LYS A 1 192 ? -13.203 -7.006 7.792 1.00 69.31 192 LYS A O 1
ATOM 1468 N N . ARG A 1 193 ? -11.309 -7.138 8.995 1.00 77.19 193 ARG A N 1
ATOM 1469 C CA . ARG A 1 193 ? -11.959 -7.366 10.291 1.00 77.19 193 ARG A CA 1
ATOM 1470 C C . ARG A 1 193 ? -12.548 -6.050 10.803 1.00 77.19 193 ARG A C 1
ATOM 1472 O O . ARG A 1 193 ? -11.819 -5.217 11.330 1.00 77.19 193 ARG A O 1
ATOM 1479 N N . ARG A 1 194 ? -13.863 -5.872 10.670 1.00 73.25 194 ARG A N 1
ATOM 1480 C CA . ARG A 1 194 ? -14.624 -4.844 11.404 1.00 73.25 194 ARG A CA 1
ATOM 1481 C C . ARG A 1 194 ? -14.690 -5.319 12.861 1.00 73.25 194 ARG A C 1
ATOM 1483 O O . ARG A 1 194 ? -15.369 -6.313 13.094 1.00 73.25 194 ARG A O 1
ATOM 1490 N N . PRO A 1 195 ? -13.824 -4.822 13.760 1.00 84.06 195 PRO A N 1
ATOM 1491 C CA . PRO A 1 195 ? -13.907 -3.440 14.251 1.00 84.06 195 PRO A CA 1
ATOM 1492 C C . PRO A 1 195 ? -12.643 -2.592 14.037 1.00 84.06 195 PRO A C 1
ATOM 1494 O O . PRO A 1 195 ? -12.618 -1.410 14.369 1.00 84.06 195 PRO A O 1
ATOM 1497 N N . VAL A 1 196 ? -11.575 -3.182 13.499 1.00 87.81 196 VAL A N 1
ATOM 1498 C CA . VAL A 1 196 ? -10.238 -2.573 13.511 1.00 87.81 196 VAL A CA 1
ATOM 1499 C C . VAL A 1 196 ? -10.171 -1.239 12.753 1.00 87.81 196 VAL A C 1
ATOM 1501 O O . VAL A 1 196 ? -9.606 -0.298 13.307 1.00 87.81 196 VAL A O 1
ATOM 1504 N N . PRO A 1 197 ? -10.748 -1.091 11.540 1.00 87.56 197 PRO A N 1
ATOM 1505 C CA . PRO A 1 197 ? -10.723 0.190 10.836 1.00 87.56 197 PRO A CA 1
ATOM 1506 C C . PRO A 1 197 ? -11.433 1.326 11.576 1.00 87.56 197 PRO A C 1
ATOM 1508 O O . PRO A 1 197 ? -10.960 2.456 11.534 1.00 87.56 197 PRO A O 1
ATOM 1511 N N . GLU A 1 198 ? -12.541 1.033 12.261 1.00 87.94 198 GLU A N 1
ATOM 1512 C CA . GLU A 1 198 ? -13.316 2.036 13.001 1.00 87.94 198 GLU A CA 1
ATOM 1513 C C . GLU A 1 198 ? -12.560 2.489 14.254 1.00 87.94 198 GLU A C 1
ATOM 1515 O O . GLU A 1 198 ? -12.376 3.688 14.462 1.00 87.94 198 GLU A O 1
ATOM 1520 N N . LEU A 1 199 ? -12.022 1.537 15.024 1.00 89.81 199 LEU A N 1
ATOM 1521 C CA . LEU A 1 199 ? -11.200 1.828 16.202 1.00 89.81 199 LEU A CA 1
ATOM 1522 C C . LEU A 1 199 ? -9.936 2.607 15.841 1.00 89.81 199 LEU A C 1
ATOM 1524 O O . LEU A 1 199 ? -9.615 3.602 16.487 1.00 89.81 199 LEU A O 1
ATOM 1528 N N . LEU A 1 200 ? -9.228 2.191 14.787 1.00 89.38 200 LEU A N 1
ATOM 1529 C CA . LEU A 1 200 ? -8.028 2.903 14.367 1.00 89.38 200 LEU A CA 1
ATOM 1530 C C . LEU A 1 200 ? -8.361 4.300 13.829 1.00 89.38 200 LEU A C 1
ATOM 1532 O O . LEU A 1 200 ? -7.599 5.235 14.065 1.00 89.38 200 LEU A O 1
ATOM 1536 N N . GLY A 1 201 ? -9.491 4.463 13.135 1.00 88.19 201 GLY A N 1
ATOM 1537 C CA . GLY A 1 201 ? -9.964 5.770 12.683 1.00 88.19 201 GLY A CA 1
ATOM 1538 C C . GLY A 1 201 ? -10.208 6.734 13.846 1.00 88.19 201 GLY A C 1
ATOM 1539 O O . GLY A 1 201 ? -9.745 7.874 13.798 1.00 88.19 201 GLY A O 1
ATOM 1540 N N . ALA A 1 202 ? -10.855 6.267 14.918 1.00 88.19 202 ALA A N 1
ATOM 1541 C CA . ALA A 1 202 ? -11.065 7.056 16.134 1.00 88.19 202 ALA A CA 1
ATOM 1542 C C . ALA A 1 202 ? -9.732 7.477 16.781 1.00 88.19 202 ALA A C 1
ATOM 1544 O O . ALA A 1 202 ? -9.505 8.658 17.025 1.00 88.19 202 ALA A O 1
ATOM 1545 N N . VAL A 1 203 ? -8.805 6.530 16.958 1.00 91.62 203 VAL A N 1
ATOM 1546 C CA . VAL A 1 203 ? -7.481 6.799 17.544 1.00 91.62 203 VAL A CA 1
ATOM 1547 C C . VAL A 1 203 ? -6.676 7.781 16.701 1.00 91.62 203 VAL A C 1
ATOM 1549 O O . VAL A 1 203 ? -6.159 8.766 17.215 1.00 91.62 203 VAL A O 1
ATOM 1552 N N . THR A 1 204 ? -6.545 7.524 15.400 1.00 90.31 204 THR A N 1
ATOM 1553 C CA . THR A 1 204 ? -5.678 8.337 14.535 1.00 90.31 204 THR A CA 1
ATOM 1554 C C . THR A 1 204 ? -6.212 9.755 14.358 1.00 90.31 204 THR A C 1
ATOM 1556 O O . THR A 1 204 ? -5.432 10.701 14.378 1.00 90.31 204 THR A O 1
ATOM 1559 N N . SER A 1 205 ? -7.530 9.935 14.249 1.00 90.12 205 SER A N 1
ATOM 1560 C CA . SER A 1 205 ? -8.129 11.271 14.118 1.00 90.12 205 SER A CA 1
ATOM 1561 C C . SER A 1 205 ? -8.011 12.119 15.387 1.00 90.12 205 SER A C 1
ATOM 1563 O O . SER A 1 205 ? -7.768 13.320 15.282 1.00 90.12 205 SER A O 1
ATOM 1565 N N . ALA A 1 206 ? -8.140 11.508 16.566 1.00 92.06 206 ALA A N 1
ATOM 1566 C CA . ALA A 1 206 ? -8.055 12.211 17.842 1.00 92.06 206 ALA A CA 1
ATOM 1567 C C . ALA A 1 206 ? -6.609 12.414 18.324 1.00 92.06 206 ALA A C 1
ATOM 1569 O O . ALA A 1 206 ? -6.282 13.477 18.846 1.00 92.06 206 ALA A O 1
ATOM 1570 N N . CYS A 1 207 ? -5.737 11.416 18.144 1.00 92.50 207 CYS A N 1
ATOM 1571 C CA . CYS A 1 207 ? -4.426 11.385 18.794 1.00 92.50 207 CYS A CA 1
ATOM 1572 C C . CYS A 1 207 ? -3.262 11.806 17.893 1.00 92.50 207 CYS A C 1
ATOM 1574 O O . CYS A 1 207 ? -2.284 12.337 18.403 1.00 92.50 207 CYS A O 1
ATOM 1576 N N . CYS A 1 208 ? -3.329 11.623 16.569 1.00 90.62 208 CYS A N 1
ATOM 1577 C CA . CYS A 1 208 ? -2.220 12.031 15.692 1.00 90.62 208 CYS A CA 1
ATOM 1578 C C . CYS A 1 208 ? -1.932 13.545 15.652 1.00 90.62 208 CYS A C 1
ATOM 1580 O O . CYS A 1 208 ? -0.783 13.899 15.392 1.00 90.62 208 CYS A O 1
ATOM 1582 N N . PRO A 1 209 ? -2.902 14.449 15.904 1.00 91.75 209 PRO A N 1
ATOM 1583 C CA . PRO A 1 209 ? -2.612 15.876 16.055 1.00 91.75 209 PRO A CA 1
ATOM 1584 C C . PRO A 1 209 ? -1.865 16.245 17.348 1.00 91.75 209 PRO A C 1
ATOM 1586 O O . PRO A 1 209 ? -1.371 17.367 17.449 1.00 91.75 209 PRO A O 1
ATOM 1589 N N . LEU A 1 210 ? -1.815 15.350 18.344 1.00 89.44 210 LEU A N 1
ATOM 1590 C CA . LEU A 1 210 ? -1.204 15.622 19.647 1.00 89.44 210 LEU A CA 1
ATOM 1591 C C . LEU A 1 210 ? 0.325 15.447 19.622 1.00 89.44 210 LEU A C 1
ATOM 1593 O O . LEU A 1 210 ? 0.852 14.711 18.778 1.00 89.44 210 LEU A O 1
ATOM 1597 N N . PRO A 1 211 ? 1.055 16.066 20.571 1.00 86.88 211 PRO A N 1
ATOM 1598 C CA . PRO A 1 211 ? 2.488 15.839 20.745 1.00 86.88 211 PRO A CA 1
ATOM 1599 C C . PRO A 1 211 ? 2.809 14.356 21.014 1.00 86.88 211 PRO A C 1
ATOM 1601 O O . PRO A 1 211 ? 2.048 13.717 21.740 1.00 86.88 211 PRO A O 1
ATOM 1604 N N . PRO A 1 212 ? 3.936 13.805 20.508 1.00 82.31 212 PRO A N 1
ATOM 1605 C CA . PRO A 1 212 ? 4.290 12.381 20.628 1.00 82.31 212 PRO A CA 1
ATOM 1606 C C . PRO A 1 212 ? 4.201 11.789 22.041 1.00 82.31 212 PRO A C 1
ATOM 1608 O O . PRO A 1 212 ? 3.787 10.642 22.190 1.00 82.31 212 PRO A O 1
ATOM 1611 N N . GLU A 1 213 ? 4.530 12.580 23.062 1.00 84.69 213 GLU A N 1
ATOM 1612 C CA . GLU A 1 213 ? 4.479 12.187 24.478 1.00 84.69 213 GLU A CA 1
ATOM 1613 C C . GLU A 1 213 ? 3.051 11.857 24.955 1.00 84.69 213 GLU A C 1
ATOM 1615 O O . GLU A 1 213 ? 2.845 10.972 25.782 1.00 84.69 213 GLU A O 1
ATOM 1620 N N . GLU A 1 214 ? 2.039 12.532 24.403 1.00 88.31 214 GLU A N 1
ATOM 1621 C CA . GLU A 1 214 ? 0.631 12.370 24.790 1.00 88.31 214 GLU A CA 1
ATOM 1622 C C . GLU A 1 214 ? -0.103 11.325 23.937 1.00 88.31 214 GLU A C 1
ATOM 1624 O O . GLU A 1 214 ? -1.165 10.826 24.323 1.00 88.31 214 GLU A O 1
ATOM 1629 N N . GLN A 1 215 ? 0.457 10.957 22.779 1.00 89.25 215 GLN A N 1
ATOM 1630 C CA . GLN A 1 215 ? -0.216 10.090 21.809 1.00 89.25 215 GLN A CA 1
ATOM 1631 C C . GLN A 1 215 ? -0.520 8.703 22.382 1.00 89.25 215 GLN A C 1
ATOM 1633 O O . GLN A 1 215 ? -1.600 8.172 22.127 1.00 89.25 215 GLN A O 1
ATOM 1638 N N . SER A 1 216 ? 0.394 8.122 23.166 1.00 89.12 216 SER A N 1
ATOM 1639 C CA . SER A 1 216 ? 0.227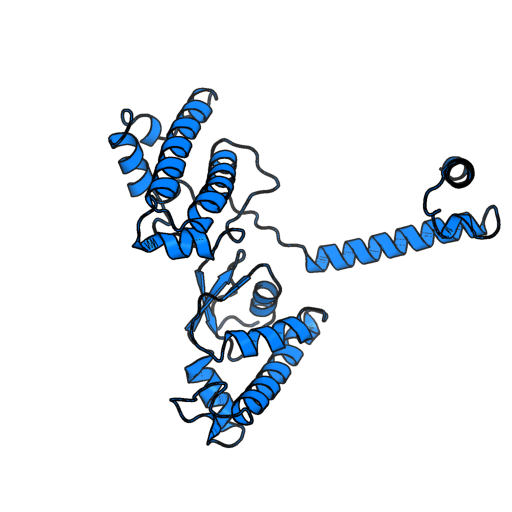 6.780 23.745 1.00 89.12 216 SER A CA 1
ATOM 1640 C C . SER A 1 216 ? -0.930 6.728 24.744 1.00 89.12 216 SER A C 1
ATOM 1642 O O . SER A 1 216 ? -1.781 5.840 24.662 1.00 89.12 216 SER A O 1
ATOM 1644 N N . ALA A 1 217 ? -1.006 7.712 25.645 1.00 91.62 217 ALA A N 1
ATOM 1645 C CA . ALA A 1 217 ? -2.096 7.821 26.612 1.00 91.62 217 ALA A CA 1
ATOM 1646 C C . ALA A 1 217 ? -3.435 8.096 25.908 1.00 91.62 217 ALA A C 1
ATOM 1648 O O . ALA A 1 217 ? -4.424 7.409 26.167 1.00 91.62 217 ALA A O 1
ATOM 1649 N N . CYS A 1 218 ? -3.444 9.028 24.946 1.00 93.56 218 CYS A N 1
ATOM 1650 C CA . CYS A 1 218 ? -4.619 9.302 24.121 1.00 93.56 218 CYS A CA 1
ATOM 1651 C C . CYS A 1 218 ? -5.107 8.044 23.393 1.00 93.56 218 CYS A C 1
ATOM 1653 O O . CYS A 1 218 ? -6.296 7.738 23.418 1.00 93.56 218 CYS A O 1
ATOM 1655 N N . ALA A 1 219 ? -4.204 7.282 22.771 1.00 92.62 219 ALA A N 1
ATOM 1656 C CA . ALA A 1 219 ? -4.568 6.108 21.990 1.00 92.62 219 ALA A CA 1
ATOM 1657 C C . ALA A 1 219 ? -5.215 5.018 22.852 1.00 92.62 219 ALA A C 1
ATOM 1659 O O . ALA A 1 219 ? -6.194 4.408 22.425 1.00 92.62 219 ALA A O 1
ATOM 1660 N N . GLN A 1 220 ? -4.709 4.783 24.065 1.00 90.88 220 GLN A N 1
ATOM 1661 C CA . GLN A 1 220 ? -5.300 3.812 24.992 1.00 90.88 220 GLN A CA 1
ATOM 1662 C C . GLN A 1 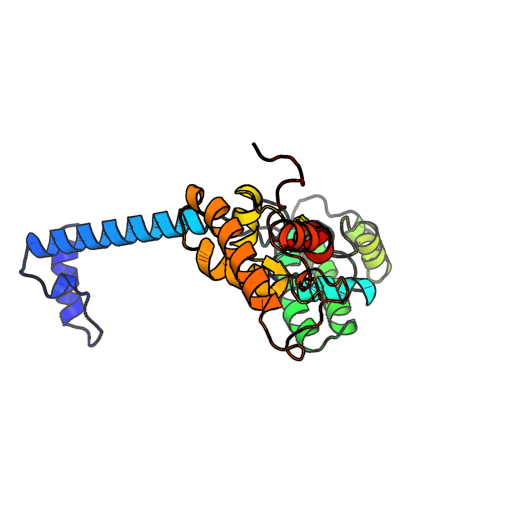220 ? -6.710 4.219 25.439 1.00 90.88 220 GLN A C 1
ATOM 1664 O O . GLN A 1 220 ? -7.618 3.379 25.463 1.00 90.88 220 GLN A O 1
ATOM 1669 N N . GLU A 1 221 ? -6.906 5.502 25.737 1.00 92.88 221 GLU A N 1
ATOM 1670 C CA . GLU A 1 221 ? -8.208 6.044 26.124 1.00 92.88 221 GLU A CA 1
ATOM 1671 C C . GLU A 1 221 ? -9.204 5.971 24.956 1.00 92.88 221 GLU A C 1
ATOM 1673 O O . GLU A 1 221 ? -10.292 5.410 25.088 1.00 92.88 221 GLU A O 1
ATOM 1678 N N . GLN A 1 222 ? -8.801 6.436 23.769 1.00 93.81 222 GLN A N 1
ATOM 1679 C CA . GLN A 1 222 ? -9.637 6.416 22.565 1.00 93.81 222 GLN A CA 1
ATOM 1680 C C . GLN A 1 222 ? -9.990 4.995 22.112 1.00 93.81 222 GLN A C 1
ATOM 1682 O O . GLN A 1 222 ? -11.111 4.757 21.662 1.00 93.81 222 GLN A O 1
ATOM 1687 N N . LEU A 1 223 ? -9.091 4.018 22.275 1.00 92.62 223 LEU A N 1
ATOM 1688 C CA . LEU A 1 223 ? -9.424 2.610 22.035 1.00 92.62 223 LEU A CA 1
ATOM 1689 C C . LEU A 1 223 ? -10.504 2.107 22.996 1.00 92.62 223 LEU A C 1
ATOM 1691 O O . LEU A 1 223 ? -11.422 1.407 22.567 1.00 92.62 223 LEU A O 1
ATOM 1695 N N . SER A 1 224 ? -10.416 2.463 24.277 1.00 91.56 224 SER A N 1
ATOM 1696 C CA 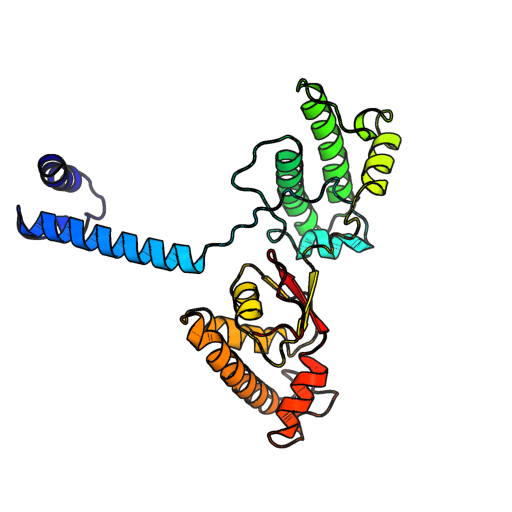. SER A 1 224 ? -11.379 2.036 25.298 1.00 91.56 224 SER A CA 1
ATOM 1697 C C . SER A 1 224 ? -12.758 2.660 25.057 1.00 91.56 224 SER A C 1
ATOM 1699 O O . SER A 1 224 ? -13.766 1.948 25.024 1.00 91.56 224 SER A O 1
ATOM 1701 N N . GLN A 1 225 ? -12.799 3.963 24.767 1.00 92.50 225 GLN A N 1
ATOM 1702 C CA . GLN A 1 225 ? -14.018 4.682 24.382 1.00 92.50 225 GLN A CA 1
ATOM 1703 C C . GLN A 1 225 ? -14.619 4.142 23.075 1.00 92.50 225 GLN A C 1
ATOM 1705 O O . GLN A 1 225 ? -15.834 3.942 22.974 1.00 92.50 225 GLN A O 1
ATOM 1710 N N . GLY A 1 226 ? -13.774 3.843 22.087 1.00 91.56 226 GLY A N 1
ATOM 1711 C CA . GLY A 1 226 ? -14.182 3.235 20.824 1.00 91.56 226 GLY A CA 1
ATOM 1712 C C . GLY A 1 226 ? -14.814 1.856 21.020 1.00 91.56 226 GLY A C 1
ATOM 1713 O O . GLY A 1 226 ? -15.878 1.588 20.467 1.00 91.56 226 GLY A O 1
ATOM 1714 N N . ILE A 1 227 ? -14.223 0.996 21.858 1.00 91.81 227 ILE A N 1
ATOM 1715 C CA . ILE A 1 227 ? -14.783 -0.326 22.185 1.00 91.81 227 ILE A CA 1
ATOM 1716 C C . ILE A 1 227 ? -16.134 -0.191 22.889 1.00 91.81 227 ILE A C 1
ATOM 1718 O O . ILE A 1 227 ? -17.084 -0.886 22.523 1.00 91.81 227 ILE A O 1
ATOM 1722 N N . ALA A 1 228 ? -16.251 0.713 23.863 1.00 91.06 228 ALA A N 1
ATOM 1723 C CA . ALA A 1 228 ? -17.518 0.961 24.546 1.00 91.06 228 ALA A CA 1
ATOM 1724 C C . ALA A 1 228 ? -18.608 1.413 23.558 1.00 91.06 228 ALA A C 1
ATOM 1726 O O . ALA A 1 228 ? -19.721 0.884 23.578 1.00 91.06 228 ALA A O 1
ATOM 1727 N N . THR A 1 229 ? -18.260 2.317 22.639 1.00 91.12 229 THR A N 1
ATOM 1728 C CA . THR A 1 229 ? -19.162 2.810 21.587 1.00 91.12 229 THR A CA 1
ATOM 1729 C C . THR A 1 229 ? -19.588 1.690 20.636 1.00 91.12 229 THR A C 1
ATOM 1731 O O . THR A 1 229 ? -20.771 1.556 20.330 1.00 91.12 229 THR A O 1
ATOM 1734 N N . LEU A 1 230 ? -18.655 0.829 20.218 1.00 90.50 230 LEU A N 1
ATOM 1735 C CA . LEU A 1 230 ? -18.948 -0.331 19.373 1.00 90.50 230 LEU A CA 1
ATOM 1736 C C . LEU A 1 230 ? -19.882 -1.333 20.044 1.00 90.50 230 LEU A C 1
ATOM 1738 O O . LEU A 1 230 ? -20.744 -1.903 19.380 1.00 90.50 230 LEU A O 1
ATOM 1742 N N . CYS A 1 231 ? -19.710 -1.573 21.341 1.00 90.38 231 CYS A N 1
ATOM 1743 C CA . CYS A 1 231 ? -20.567 -2.490 22.084 1.00 90.38 231 CYS A CA 1
ATOM 1744 C C . CYS A 1 231 ? -21.959 -1.911 22.366 1.00 90.38 231 CYS A C 1
ATOM 1746 O O . CYS A 1 231 ? -22.911 -2.675 22.510 1.00 90.38 231 CYS A O 1
ATOM 1748 N N . ALA A 1 232 ? -22.084 -0.582 22.424 1.00 89.44 232 ALA A N 1
ATOM 1749 C CA . ALA A 1 232 ? -23.365 0.111 22.533 1.00 89.44 232 ALA A CA 1
ATOM 1750 C C . ALA A 1 232 ? -24.084 0.271 21.179 1.00 89.44 232 ALA A C 1
ATOM 1752 O O . ALA A 1 232 ? -25.283 0.552 21.150 1.00 89.44 232 ALA A O 1
ATOM 1753 N N . ALA A 1 233 ? -23.372 0.106 20.059 1.00 86.44 233 ALA A N 1
ATOM 1754 C CA . ALA A 1 233 ? -23.933 0.261 18.726 1.00 86.44 233 ALA A CA 1
ATOM 1755 C C . ALA A 1 233 ? -24.984 -0.825 18.406 1.00 86.44 233 ALA A C 1
ATOM 1757 O O . ALA A 1 233 ? -24.902 -1.955 18.900 1.00 86.44 233 ALA A O 1
ATOM 1758 N N . PRO A 1 234 ? -25.968 -0.524 17.537 1.00 78.94 234 PRO A N 1
ATOM 1759 C CA . PRO A 1 234 ? -26.940 -1.513 17.089 1.00 78.94 234 PRO A CA 1
ATOM 1760 C C . PRO A 1 234 ? -26.262 -2.723 16.434 1.00 78.94 234 PRO A C 1
ATOM 1762 O O . PRO A 1 234 ? -25.266 -2.584 15.724 1.00 78.94 234 PRO A O 1
ATOM 1765 N N . ARG A 1 235 ? -26.859 -3.911 16.589 1.00 71.12 235 ARG A N 1
ATOM 1766 C CA . ARG A 1 235 ? -26.359 -5.176 16.006 1.00 71.12 235 ARG A CA 1
ATOM 1767 C C . ARG A 1 235 ? -26.210 -5.161 14.481 1.00 71.12 235 ARG A C 1
ATOM 1769 O O . ARG A 1 235 ? -25.502 -6.007 13.936 1.00 71.12 235 ARG A O 1
ATOM 1776 N N . ASP A 1 236 ? -26.873 -4.227 13.810 1.00 73.25 236 ASP A N 1
ATOM 1777 C CA . ASP A 1 236 ? -26.802 -4.059 12.359 1.00 73.25 236 ASP A CA 1
ATOM 1778 C C . ASP A 1 236 ? -25.509 -3.354 11.914 1.00 73.25 236 ASP A C 1
ATOM 1780 O O . ASP A 1 236 ? -25.090 -3.515 10.769 1.00 73.25 236 ASP A O 1
ATOM 1784 N N . ALA A 1 237 ? -24.843 -2.615 12.814 1.00 75.88 237 ALA A N 1
ATOM 1785 C CA . ALA A 1 237 ? -23.575 -1.942 12.528 1.00 75.88 237 ALA A CA 1
ATOM 1786 C C . ALA A 1 237 ? -22.410 -2.941 12.465 1.00 75.88 237 ALA A C 1
ATOM 1788 O O . ALA A 1 237 ? -21.613 -2.926 11.524 1.00 75.88 237 ALA A O 1
ATOM 1789 N N . TRP A 1 238 ? -22.336 -3.852 13.440 1.00 81.56 238 TRP A N 1
ATOM 1790 C CA . TRP A 1 238 ? -21.396 -4.966 13.429 1.00 81.56 238 TRP A CA 1
ATOM 1791 C C . TRP A 1 238 ? -21.846 -6.085 14.379 1.00 81.56 238 TRP A C 1
ATOM 1793 O O . TRP A 1 238 ? -22.659 -5.889 15.283 1.00 81.56 238 TRP A O 1
ATOM 1803 N N . ARG A 1 239 ? -21.298 -7.285 14.172 1.00 84.44 239 ARG A N 1
ATOM 1804 C CA . ARG A 1 239 ? -21.555 -8.455 15.015 1.00 84.44 239 ARG A CA 1
ATOM 1805 C C . ARG A 1 239 ? -20.274 -8.851 15.718 1.00 84.44 239 ARG A C 1
ATOM 1807 O O . ARG A 1 239 ? -19.284 -9.085 15.038 1.00 84.44 239 ARG A O 1
ATOM 1814 N N . ASP A 1 240 ? -20.355 -9.021 17.031 1.00 87.56 240 ASP A N 1
ATOM 1815 C CA . ASP A 1 240 ? -19.298 -9.560 17.883 1.00 87.56 240 ASP A CA 1
ATOM 1816 C C . ASP A 1 240 ? -19.401 -11.094 17.963 1.00 87.56 240 ASP A C 1
ATOM 1818 O O . ASP A 1 240 ? -20.202 -11.613 18.750 1.00 87.56 240 ASP A O 1
ATOM 1822 N N . PRO A 1 241 ? -18.644 -11.867 17.157 1.00 88.06 241 PRO A N 1
ATOM 1823 C CA . PRO A 1 241 ? -18.765 -13.320 17.158 1.00 88.06 241 PRO A CA 1
ATOM 1824 C C . PRO A 1 241 ? -18.192 -13.936 18.441 1.00 88.06 241 PRO A C 1
ATOM 1826 O O . PRO A 1 241 ? -18.544 -15.058 18.790 1.00 88.06 241 PRO A O 1
ATOM 1829 N N . GLN A 1 242 ? -17.326 -13.196 19.136 1.00 89.56 242 GLN A N 1
ATOM 1830 C CA . GLN A 1 242 ? -16.544 -13.651 20.288 1.00 89.56 242 GLN A CA 1
ATOM 1831 C C . GLN A 1 242 ? -17.189 -13.241 21.616 1.00 89.56 242 GLN A C 1
ATOM 1833 O O . GLN A 1 242 ? -16.735 -13.645 22.682 1.00 89.56 242 GLN A O 1
ATOM 1838 N N . ARG A 1 243 ? -18.302 -12.495 21.548 1.00 91.56 243 ARG A N 1
ATOM 1839 C CA . ARG A 1 243 ? -19.100 -12.036 22.693 1.00 91.56 243 ARG A CA 1
ATOM 1840 C C . ARG A 1 243 ? -18.287 -11.222 23.709 1.00 91.56 243 ARG A C 1
ATOM 1842 O O . ARG A 1 243 ? -18.665 -11.155 24.878 1.00 91.56 243 ARG A O 1
ATOM 1849 N N . CYS A 1 244 ? -17.221 -10.555 23.274 1.00 92.62 244 CYS A N 1
ATOM 1850 C CA . CYS A 1 244 ? -16.460 -9.620 24.095 1.00 92.62 244 CYS A CA 1
ATOM 1851 C C . CYS A 1 244 ? -17.340 -8.504 24.690 1.00 92.62 244 CYS A C 1
ATOM 1853 O O . CYS A 1 244 ? -17.161 -8.139 25.845 1.00 92.62 244 CYS A O 1
ATOM 1855 N N . CYS A 1 245 ? -18.334 -7.999 23.956 1.00 92.19 245 CYS A N 1
ATOM 1856 C CA . CYS A 1 245 ? -19.252 -6.954 24.419 1.00 92.19 245 CYS A CA 1
ATOM 1857 C C . CYS A 1 245 ? -20.222 -7.402 25.520 1.00 92.19 245 CYS A C 1
ATOM 1859 O O . CYS A 1 245 ? -20.882 -6.559 26.120 1.00 92.19 245 CYS A O 1
ATOM 1861 N N . SER A 1 246 ? -20.336 -8.711 25.771 1.00 90.88 246 SER A N 1
ATOM 1862 C CA . SER A 1 246 ? -21.131 -9.237 26.889 1.00 90.88 246 SER A CA 1
ATOM 1863 C C . SER A 1 246 ? -20.380 -9.227 28.223 1.00 90.88 246 SER A C 1
ATOM 1865 O O . SER A 1 246 ? -20.997 -9.435 29.264 1.00 90.88 246 SER A O 1
ATOM 1867 N N . GLN A 1 247 ? -19.069 -8.978 28.189 1.00 90.62 247 GLN A N 1
ATOM 1868 C CA . GLN A 1 247 ? -18.221 -8.884 29.372 1.00 90.62 247 GLN A CA 1
ATOM 1869 C C . GLN A 1 247 ? -18.266 -7.468 29.970 1.00 90.62 247 GLN A C 1
ATOM 1871 O O . GLN A 1 247 ? -18.524 -6.491 29.260 1.00 90.62 247 GLN A O 1
ATOM 1876 N N . GLY A 1 248 ? -17.979 -7.358 31.270 1.00 88.12 248 GLY A N 1
ATOM 1877 C CA . GLY A 1 248 ? -17.706 -6.080 31.934 1.00 88.12 248 GLY A CA 1
ATOM 1878 C C . GLY A 1 248 ? -16.288 -5.575 31.649 1.00 88.12 248 GLY A C 1
ATOM 1879 O O . GLY A 1 248 ? -15.471 -6.286 31.065 1.00 88.12 248 GLY A O 1
ATOM 1880 N N . ASP A 1 249 ? -15.985 -4.341 32.048 1.00 84.94 249 ASP A N 1
ATOM 1881 C CA . ASP A 1 249 ? -14.593 -3.887 32.120 1.00 84.94 249 ASP A CA 1
ATOM 1882 C C . ASP A 1 249 ? -13.962 -4.417 33.421 1.00 84.94 249 ASP A C 1
ATOM 1884 O O . ASP A 1 249 ? -14.619 -4.323 34.462 1.00 84.94 249 ASP A O 1
ATOM 1888 N N . PRO A 1 250 ? -12.713 -4.928 33.410 1.00 88.06 250 PRO A N 1
ATOM 1889 C CA . PRO A 1 250 ? -11.699 -4.856 32.345 1.00 88.06 250 PRO A CA 1
ATOM 1890 C C . PRO A 1 250 ? -11.675 -6.029 31.337 1.00 88.06 250 PRO A C 1
ATOM 1892 O O . PRO A 1 250 ? -10.931 -5.973 30.351 1.00 88.06 250 PRO A O 1
ATOM 1895 N N . GLU A 1 251 ? -12.458 -7.092 31.532 1.00 91.81 251 GLU A N 1
ATOM 1896 C CA . GLU A 1 251 ? -12.408 -8.318 30.716 1.00 91.81 251 GLU A CA 1
ATOM 1897 C C . GLU A 1 251 ? -12.796 -8.071 29.255 1.00 91.81 251 GLU A C 1
ATOM 1899 O O . GLU A 1 251 ? -12.210 -8.652 28.336 1.00 91.81 251 GLU A O 1
ATOM 1904 N N . ARG A 1 252 ? -13.741 -7.157 29.020 1.00 92.19 252 ARG A N 1
ATOM 1905 C CA . ARG A 1 252 ? -14.134 -6.696 27.688 1.00 92.19 252 ARG A CA 1
ATOM 1906 C C . ARG A 1 252 ? -12.935 -6.156 26.920 1.00 92.19 252 ARG A C 1
ATOM 1908 O O . ARG A 1 252 ? -12.698 -6.579 25.788 1.00 92.19 252 ARG A O 1
ATOM 1915 N N . ARG A 1 253 ? -12.143 -5.273 27.536 1.00 90.94 253 ARG A N 1
ATOM 1916 C CA . ARG A 1 253 ? -10.944 -4.697 26.913 1.00 90.94 253 ARG A CA 1
ATOM 1917 C C . ARG A 1 253 ? -9.936 -5.785 26.556 1.00 90.94 253 ARG A C 1
ATOM 1919 O O . ARG A 1 253 ? -9.488 -5.847 25.413 1.00 90.94 253 ARG A O 1
ATOM 1926 N N . HIS A 1 254 ? -9.663 -6.688 27.495 1.00 92.75 254 HIS A N 1
ATOM 1927 C CA . HIS A 1 254 ? -8.738 -7.800 27.283 1.00 92.75 254 HIS A CA 1
ATOM 1928 C C . HIS A 1 254 ? -9.190 -8.754 26.160 1.00 92.75 254 HIS A C 1
ATOM 1930 O O . HIS A 1 254 ? -8.377 -9.205 25.349 1.00 92.75 254 HIS A O 1
ATOM 1936 N N . CYS A 1 255 ? -10.493 -9.026 26.064 1.00 93.81 255 CYS A N 1
ATOM 1937 C CA . CYS A 1 255 ? -11.070 -9.836 24.993 1.00 93.81 255 CYS A CA 1
ATOM 1938 C C . CYS A 1 255 ? -10.848 -9.187 23.618 1.00 93.81 255 CYS A C 1
ATOM 1940 O O . CYS A 1 255 ? -10.409 -9.855 22.679 1.00 93.81 255 CYS A O 1
ATOM 1942 N N . PHE A 1 256 ? -11.066 -7.872 23.497 1.00 92.44 256 PHE A N 1
ATOM 1943 C CA . PHE A 1 256 ? -10.791 -7.149 22.252 1.00 92.44 256 PHE A CA 1
ATOM 1944 C C . PHE A 1 256 ? -9.309 -7.141 21.888 1.00 92.44 256 PHE A C 1
ATOM 1946 O O . PHE A 1 256 ? -8.965 -7.389 20.728 1.00 92.44 256 PHE A O 1
ATOM 1953 N N . ASP A 1 257 ? -8.448 -6.897 22.873 1.00 91.69 257 ASP A N 1
ATOM 1954 C CA . ASP A 1 257 ? -7.000 -6.892 22.698 1.00 91.69 257 ASP A CA 1
ATOM 1955 C C . ASP A 1 257 ? -6.513 -8.211 22.108 1.00 91.69 257 ASP A C 1
ATOM 1957 O O . ASP A 1 257 ? -5.851 -8.224 21.074 1.00 91.69 257 ASP A O 1
ATOM 1961 N N . THR A 1 258 ? -6.906 -9.325 22.719 1.00 91.06 258 THR A N 1
ATOM 1962 C CA . THR A 1 258 ? -6.456 -10.664 22.327 1.00 91.06 258 THR A CA 1
ATOM 1963 C C . THR A 1 258 ? -7.085 -11.161 21.032 1.00 91.06 258 THR A C 1
ATOM 1965 O O . THR A 1 258 ? -6.422 -11.881 20.286 1.00 91.06 258 THR A O 1
ATOM 1968 N N . THR A 1 259 ? -8.322 -10.763 20.735 1.00 90.56 259 THR A N 1
ATOM 1969 C CA . THR A 1 259 ? -9.119 -11.400 19.676 1.00 90.56 259 THR A CA 1
ATOM 1970 C C . THR A 1 259 ? -9.224 -10.575 18.397 1.00 90.56 259 THR A C 1
ATOM 1972 O O . THR A 1 259 ? -9.220 -11.127 17.293 1.00 90.56 259 THR A O 1
ATOM 1975 N N . TYR A 1 260 ? -9.315 -9.248 18.520 1.00 89.31 260 TYR A N 1
ATOM 1976 C CA . TYR A 1 260 ? -9.513 -8.351 17.377 1.00 89.31 260 TYR A CA 1
ATOM 1977 C C . TYR A 1 260 ? -8.290 -7.492 17.067 1.00 89.31 260 TYR A C 1
ATOM 1979 O O . TYR A 1 260 ? -8.062 -7.183 15.896 1.00 89.31 260 TYR A O 1
ATOM 1987 N N . LEU A 1 261 ? -7.524 -7.101 18.089 1.00 90.06 261 LEU A N 1
ATOM 1988 C CA . LEU A 1 261 ? -6.435 -6.132 17.954 1.00 90.06 261 LEU A CA 1
ATOM 1989 C C . LEU A 1 261 ? -5.048 -6.772 17.822 1.00 90.06 261 LEU A C 1
ATOM 1991 O O . LEU A 1 261 ? -4.099 -6.079 17.453 1.00 90.06 261 LEU A O 1
ATOM 1995 N N . THR A 1 262 ? -4.914 -8.077 18.058 1.00 88.19 262 THR A N 1
ATOM 1996 C CA . THR A 1 262 ? -3.696 -8.836 17.747 1.00 88.19 262 THR A CA 1
ATOM 1997 C C . THR A 1 262 ? -3.646 -9.235 16.270 1.00 88.19 262 THR A C 1
ATOM 1999 O O . THR A 1 262 ? -4.669 -9.478 15.624 1.00 88.19 262 THR A O 1
ATOM 2002 N N . GLN A 1 263 ? -2.427 -9.342 15.730 1.00 85.06 263 GLN A N 1
ATOM 2003 C CA . GLN A 1 263 ? -2.163 -9.810 14.360 1.00 85.06 263 GLN A CA 1
ATOM 2004 C C . GLN A 1 263 ? -2.903 -9.002 13.282 1.00 85.06 263 GLN A C 1
ATOM 2006 O O . GLN A 1 263 ? -3.419 -9.544 12.301 1.00 85.06 263 GLN A O 1
ATOM 2011 N N . VAL A 1 264 ? -2.961 -7.685 13.461 1.00 88.38 264 VAL A N 1
ATOM 2012 C CA . VAL A 1 264 ? -3.519 -6.782 12.457 1.00 88.38 264 VAL A CA 1
ATOM 2013 C C . VAL A 1 264 ? -2.471 -6.544 11.379 1.00 88.38 264 VAL A C 1
ATOM 2015 O O . VAL A 1 264 ? -1.350 -6.142 11.679 1.00 88.38 264 VAL A O 1
ATOM 2018 N N . THR A 1 265 ? -2.841 -6.757 10.117 1.00 89.19 265 THR A N 1
ATOM 2019 C CA . THR A 1 265 ? -1.966 -6.449 8.982 1.00 89.19 265 THR A CA 1
ATOM 2020 C C . THR A 1 265 ? -2.068 -4.969 8.612 1.00 89.19 265 THR A C 1
ATOM 2022 O O . THR A 1 265 ? -3.095 -4.503 8.099 1.00 89.19 265 THR A O 1
ATOM 2025 N N . LEU A 1 266 ? -0.980 -4.244 8.859 1.00 88.69 266 LEU A N 1
ATOM 2026 C CA . LEU A 1 266 ? -0.779 -2.843 8.521 1.00 88.69 266 LEU A CA 1
ATOM 2027 C C . LEU A 1 266 ? 0.143 -2.731 7.304 1.00 88.69 266 LEU A C 1
ATOM 2029 O O . LEU A 1 266 ? 1.257 -3.242 7.317 1.00 88.69 266 LEU A O 1
ATOM 2033 N N . GLY A 1 267 ? -0.309 -2.024 6.274 1.00 88.00 267 GLY A N 1
ATOM 2034 C CA . GLY A 1 267 ? 0.552 -1.486 5.232 1.00 88.00 267 GLY A CA 1
ATOM 2035 C C . GLY A 1 267 ? 1.177 -0.177 5.707 1.00 88.00 267 GLY A C 1
ATOM 2036 O O . GLY A 1 267 ? 0.436 0.790 5.907 1.00 88.00 267 GLY A O 1
ATOM 2037 N N . ALA A 1 268 ? 2.498 -0.114 5.863 1.00 84.56 268 ALA A N 1
ATOM 2038 C CA . ALA A 1 268 ? 3.206 1.108 6.247 1.00 84.56 268 ALA A CA 1
ATOM 2039 C C . ALA A 1 268 ? 4.498 1.285 5.440 1.00 84.56 268 ALA A C 1
ATOM 2041 O O . ALA A 1 268 ? 5.175 0.320 5.099 1.00 84.56 268 ALA A O 1
ATOM 2042 N N . ALA A 1 269 ? 4.838 2.538 5.127 1.00 75.75 269 ALA A N 1
ATOM 2043 C CA . ALA A 1 269 ? 6.095 2.863 4.447 1.00 75.75 269 ALA A CA 1
ATOM 2044 C C . ALA A 1 269 ? 7.322 2.677 5.360 1.00 75.75 269 ALA A C 1
ATOM 2046 O O . ALA A 1 269 ? 8.419 2.379 4.887 1.00 75.75 269 ALA A O 1
ATOM 2047 N N . VAL A 1 270 ? 7.125 2.865 6.668 1.00 72.94 270 VAL A N 1
ATOM 2048 C CA . VAL A 1 270 ? 8.129 2.669 7.714 1.00 72.94 270 VAL A CA 1
ATOM 2049 C C . VAL A 1 270 ? 7.737 1.424 8.507 1.00 72.94 270 VAL A C 1
ATOM 2051 O O . VAL A 1 270 ? 6.578 1.330 8.921 1.00 72.94 270 VAL A O 1
ATOM 2054 N N . PRO A 1 271 ? 8.663 0.473 8.722 1.00 72.88 271 PRO A N 1
ATOM 2055 C CA . PRO A 1 271 ? 8.369 -0.688 9.539 1.00 72.88 271 PRO A CA 1
ATOM 2056 C C . PRO A 1 271 ? 8.086 -0.240 10.983 1.00 72.88 271 PRO A C 1
ATOM 2058 O O . PRO A 1 271 ? 8.895 0.495 11.557 1.00 72.88 271 PRO A O 1
ATOM 2061 N N . PRO A 1 272 ? 6.966 -0.670 11.588 1.00 71.50 272 PRO A N 1
ATOM 2062 C CA . PRO A 1 272 ? 6.716 -0.441 13.002 1.00 71.50 272 PRO A CA 1
ATOM 2063 C C . PRO A 1 272 ? 7.748 -1.211 13.843 1.00 71.50 272 PRO A C 1
ATOM 2065 O O . PRO A 1 272 ? 8.303 -2.211 13.370 1.00 71.50 272 PRO A O 1
ATOM 2068 N N . PRO A 1 273 ? 8.009 -0.781 15.091 1.00 67.56 273 PRO A N 1
ATOM 2069 C CA . PRO A 1 273 ? 8.865 -1.540 15.993 1.00 67.56 273 PRO A CA 1
ATOM 2070 C C . PRO A 1 273 ? 8.316 -2.967 16.177 1.00 67.56 273 PRO A C 1
ATOM 2072 O O . PRO A 1 273 ? 7.094 -3.167 16.151 1.00 67.56 273 PRO A O 1
ATOM 2075 N N . PRO A 1 274 ? 9.195 -3.971 16.346 1.00 58.81 274 PRO A N 1
ATOM 2076 C CA . PRO A 1 274 ? 8.761 -5.335 16.603 1.00 58.81 274 PRO A CA 1
ATOM 2077 C C . PRO A 1 274 ? 7.926 -5.400 17.896 1.00 58.81 274 PRO A C 1
ATOM 2079 O O . PRO A 1 274 ? 8.243 -4.713 18.871 1.00 58.81 274 PRO A O 1
ATOM 2082 N N . PRO A 1 275 ? 6.862 -6.223 17.932 1.00 53.03 275 PRO A N 1
ATOM 2083 C CA . PRO A 1 275 ? 6.019 -6.356 19.115 1.00 53.03 275 PRO A CA 1
ATOM 2084 C C . PRO A 1 275 ? 6.846 -6.841 20.316 1.00 53.03 275 PRO A C 1
ATOM 2086 O O . PRO A 1 275 ? 7.516 -7.867 20.226 1.00 53.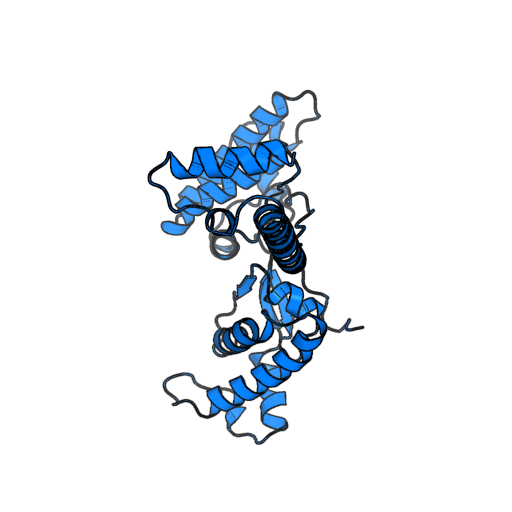03 275 PRO A O 1
ATOM 2089 N N . GLY A 1 276 ? 6.781 -6.112 21.436 1.00 52.12 276 GLY A N 1
ATOM 2090 C CA . GLY A 1 276 ? 7.473 -6.453 22.688 1.00 52.12 276 GLY A CA 1
ATOM 2091 C C . GLY A 1 276 ? 8.767 -5.680 22.972 1.00 52.12 276 GLY A C 1
ATOM 2092 O O . GLY A 1 276 ? 9.343 -5.876 24.036 1.00 52.12 276 GLY A O 1
ATOM 2093 N N . HIS A 1 277 ? 9.202 -4.791 22.074 1.00 48.22 277 HIS A N 1
ATOM 2094 C CA . HIS A 1 277 ? 10.251 -3.805 22.349 1.00 48.22 277 HIS A CA 1
ATOM 2095 C C . HIS A 1 277 ? 9.614 -2.420 22.525 1.00 48.22 277 HIS A C 1
ATOM 2097 O O . HIS A 1 277 ? 9.617 -1.599 21.610 1.00 48.22 277 HIS A O 1
ATOM 2103 N N . GLU A 1 278 ? 9.002 -2.198 23.684 1.00 43.31 278 GLU A N 1
ATOM 2104 C CA . GLU A 1 278 ? 8.709 -0.855 24.188 1.00 43.31 278 GLU A CA 1
ATOM 2105 C C . GLU A 1 278 ? 9.771 -0.562 25.250 1.00 43.31 278 GLU A C 1
ATOM 2107 O O . GLU A 1 278 ? 9.823 -1.250 26.270 1.00 43.31 278 GLU A O 1
ATOM 2112 N N . GLU A 1 279 ? 10.658 0.386 24.955 1.00 34.12 279 GLU A N 1
ATOM 2113 C CA . GLU A 1 279 ? 11.413 1.122 25.973 1.00 34.12 279 GLU A CA 1
ATOM 2114 C C . GLU A 1 279 ? 10.687 2.448 26.207 1.00 34.12 279 GLU A C 1
ATOM 2116 O O . GLU A 1 279 ? 10.260 3.054 25.190 1.00 34.12 279 GLU A O 1
#

Secondary structure (DSSP, 8-state):
-HHHHHHHHHHHTTSSS---GGGGSPTTHHHHHHHHHHHHHHHHHHHHHHHH------PPPPSSPPPP-HHHHHHHHHTTTTS---SS--SHHHHHHHHHHHHHHHHHHTT-HHHHHHHHHHHHHHHHHHHHTSSS---HHHHSPTTHHHHHHHHHH-S-TTS-TTEEEE--SS--HHHHHHHTSSEEE----TTHHHHHHHHHHHHTTS-HHHHHHHHHHHHHHHHHHHHHS-TTT---TT-GGGSPTTHHHHHHHHHTSSSEEEEESSPPPPTT---

Radius of gyration: 25.73 Å; chains: 1; bounding box: 56×68×57 Å

Sequence (279 aa):
WKDVLDGFCTDEFGVKTRQYHCCHQHAGAARRRCFVQAAEASATAAEAAAIVTTWDPAGEPPFPPGEPTDANMGNICGLRGLRAGSSSRSGPRVRLQQRLEHDYGRCCRKGSLACAHDAWRKGLERFCREESAVKTKQHQCCQRGGGRARSRCFAAAAPHPAYDRELHNISLARPGPGLLRSLCGPTRLITKRRPVPELLGAVTSACCPLPPEEQSACAQEQLSQGIATLCAAPRDAWRDPQRCCSQGDPERRHCFDTTYLTQVTLGAAVPPPPPGHEE

pLDDT: mean 81.91, std 14.14, range [34.12, 97.69]

InterPro domains:
  IPR008605 Extracellular matrix protein 1 [PF05782] (1-273)
  IPR008605 Extracellular matrix protein 1 [PTHR16776] (1-269)
  IPR020858 Serum albumin-like [SSF48552] (95-164)
  IPR020858 Serum albumin-like [SSF48552] (202-261)